Protein AF-A0A5A5RUV6-F1 (afdb_monomer)

Structure (mmCIF, N/CA/C/O backbone):
data_AF-A0A5A5RUV6-F1
#
_entry.id   AF-A0A5A5RUV6-F1
#
loop_
_atom_site.group_PDB
_atom_site.id
_atom_site.type_symbol
_atom_site.label_atom_id
_atom_site.label_alt_id
_atom_site.label_comp_id
_atom_site.label_asym_id
_atom_site.label_entity_id
_atom_site.label_seq_id
_atom_site.pdbx_PDB_ins_code
_atom_site.Cartn_x
_atom_site.Cartn_y
_atom_site.Cartn_z
_atom_site.occupancy
_atom_site.B_iso_or_equiv
_atom_site.auth_seq_id
_atom_site.auth_comp_id
_atom_site.auth_asym_id
_atom_site.auth_atom_id
_atom_site.pdbx_PDB_model_num
ATOM 1 N N . MET A 1 1 ? 37.234 -16.567 -9.218 1.00 33.62 1 MET A N 1
ATOM 2 C CA . MET A 1 1 ? 36.128 -16.044 -10.044 1.00 33.62 1 MET A CA 1
ATOM 3 C C . MET A 1 1 ? 34.862 -16.249 -9.244 1.00 33.62 1 MET A C 1
ATOM 5 O O . MET A 1 1 ? 34.472 -17.389 -9.047 1.00 33.62 1 MET A O 1
ATOM 9 N N . ILE A 1 2 ? 34.338 -15.183 -8.647 1.00 29.38 2 ILE A N 1
ATOM 10 C CA . ILE A 1 2 ? 33.078 -15.211 -7.901 1.00 29.38 2 ILE A CA 1
ATOM 11 C C . ILE A 1 2 ? 32.119 -14.389 -8.754 1.00 29.38 2 ILE A C 1
ATOM 13 O O . ILE A 1 2 ? 32.064 -13.168 -8.629 1.00 29.38 2 ILE A O 1
ATOM 17 N N . ASP A 1 3 ? 31.482 -15.059 -9.707 1.00 35.41 3 ASP A N 1
ATOM 18 C CA . ASP A 1 3 ? 30.542 -14.438 -10.630 1.00 35.41 3 ASP A CA 1
ATOM 19 C C . ASP A 1 3 ? 29.140 -14.380 -10.007 1.00 35.41 3 ASP A C 1
ATOM 21 O O . ASP A 1 3 ? 28.657 -15.343 -9.416 1.00 35.41 3 ASP A O 1
ATOM 25 N N . CYS A 1 4 ? 28.498 -13.225 -10.197 1.00 32.03 4 CYS A N 1
ATOM 26 C CA . CYS A 1 4 ? 27.052 -13.001 -10.131 1.00 32.03 4 CYS A CA 1
ATOM 27 C C . CYS A 1 4 ? 26.355 -13.140 -8.764 1.00 32.03 4 CYS A C 1
ATOM 29 O O . CYS A 1 4 ? 25.456 -13.960 -8.593 1.00 32.03 4 CYS A O 1
ATOM 31 N N . TYR A 1 5 ? 26.630 -12.217 -7.837 1.00 27.81 5 TYR A N 1
ATOM 32 C CA . TYR A 1 5 ? 25.648 -11.877 -6.800 1.00 27.81 5 TYR A CA 1
ATOM 33 C C . TYR A 1 5 ? 24.858 -10.629 -7.204 1.00 27.81 5 TYR A C 1
ATOM 35 O O . TYR A 1 5 ? 25.427 -9.553 -7.381 1.00 27.81 5 TYR A O 1
ATOM 43 N N . GLN A 1 6 ? 23.536 -10.764 -7.318 1.00 37.12 6 GLN A N 1
ATOM 44 C CA . GLN A 1 6 ? 22.610 -9.637 -7.378 1.00 37.12 6 GLN A CA 1
ATOM 45 C C . GLN A 1 6 ? 22.044 -9.430 -5.971 1.00 37.12 6 GLN A C 1
ATOM 47 O O . GLN A 1 6 ? 21.294 -10.257 -5.457 1.00 37.12 6 GLN A O 1
ATOM 52 N N . LEU A 1 7 ? 22.464 -8.349 -5.314 1.00 32.53 7 LEU A N 1
ATOM 53 C CA . LEU A 1 7 ? 21.920 -7.950 -4.018 1.00 32.53 7 LEU A CA 1
ATOM 54 C C . LEU A 1 7 ? 20.523 -7.362 -4.238 1.00 32.53 7 LEU A C 1
ATOM 56 O O . LEU A 1 7 ? 20.384 -6.297 -4.840 1.00 32.53 7 LEU A O 1
ATOM 60 N N . PHE A 1 8 ? 19.497 -8.049 -3.743 1.00 46.50 8 PHE A N 1
ATOM 61 C CA . PHE A 1 8 ? 18.139 -7.520 -3.684 1.00 46.50 8 PHE A CA 1
ATOM 62 C C . PHE A 1 8 ? 17.948 -6.799 -2.350 1.00 46.50 8 PHE A C 1
ATOM 64 O O . PHE A 1 8 ? 18.200 -7.361 -1.286 1.00 46.50 8 PHE A O 1
ATOM 71 N N . THR A 1 9 ? 17.512 -5.542 -2.397 1.00 55.09 9 THR A N 1
ATOM 72 C CA . THR A 1 9 ? 17.017 -4.824 -1.219 1.00 55.09 9 THR A CA 1
ATOM 73 C C . THR A 1 9 ? 15.562 -5.225 -1.018 1.00 55.09 9 THR A C 1
ATOM 75 O O . THR A 1 9 ? 14.671 -4.475 -1.393 1.00 55.09 9 THR A O 1
ATOM 78 N N . THR A 1 10 ? 15.335 -6.451 -0.562 1.00 62.81 10 THR A N 1
ATOM 79 C CA . THR A 1 10 ? 14.004 -6.938 -0.184 1.00 62.81 10 THR A CA 1
ATOM 80 C C . THR A 1 10 ? 14.017 -7.147 1.311 1.00 62.81 10 THR A C 1
ATOM 82 O O . THR A 1 10 ? 14.907 -7.840 1.812 1.00 62.81 10 THR A O 1
ATOM 85 N N . ASP A 1 11 ? 13.053 -6.564 2.008 1.00 79.25 11 ASP A N 1
ATOM 86 C CA . ASP A 1 11 ? 13.020 -6.621 3.467 1.00 79.25 11 ASP A CA 1
ATOM 87 C C . ASP A 1 11 ? 12.814 -8.053 3.977 1.00 79.25 11 ASP A C 1
ATOM 89 O O . ASP A 1 11 ? 13.431 -8.460 4.962 1.00 79.25 11 ASP A O 1
ATOM 93 N N . VAL A 1 12 ? 11.971 -8.835 3.293 1.00 84.94 12 VAL A N 1
ATOM 94 C CA . VAL A 1 12 ? 11.623 -10.202 3.693 1.00 84.94 12 VAL A CA 1
ATOM 95 C C . VAL A 1 12 ? 11.583 -11.126 2.476 1.00 84.94 12 VAL A C 1
ATOM 97 O O . VAL A 1 12 ? 11.135 -10.750 1.394 1.00 84.94 12 VAL A O 1
ATOM 100 N N . ALA A 1 13 ? 12.032 -12.369 2.656 1.00 88.50 13 ALA A N 1
ATOM 101 C CA . ALA A 1 13 ? 11.803 -13.453 1.710 1.00 88.50 13 ALA A CA 1
ATOM 102 C C . ALA A 1 13 ? 10.870 -14.495 2.333 1.00 88.50 13 ALA A C 1
ATOM 104 O O . ALA A 1 13 ? 11.112 -14.966 3.442 1.00 88.50 13 ALA A O 1
ATOM 105 N N . ILE A 1 14 ? 9.834 -14.876 1.596 1.00 87.50 14 ILE A N 1
ATOM 106 C CA . ILE A 1 14 ? 8.864 -15.902 1.972 1.00 87.50 14 ILE A CA 1
ATOM 107 C C . ILE A 1 14 ? 9.096 -17.105 1.063 1.00 87.50 14 ILE A C 1
ATOM 109 O O . ILE A 1 14 ? 9.215 -16.957 -0.150 1.00 87.50 14 ILE A O 1
ATOM 113 N N . ILE A 1 15 ? 9.188 -18.300 1.639 1.00 89.56 15 ILE A N 1
ATOM 114 C CA . ILE A 1 15 ? 9.377 -19.538 0.879 1.00 89.56 15 ILE A CA 1
ATOM 115 C C . ILE A 1 15 ? 8.149 -20.408 1.105 1.00 89.56 15 ILE A C 1
ATOM 117 O O . ILE A 1 15 ? 7.886 -20.828 2.232 1.00 89.56 15 ILE A O 1
ATOM 121 N N . ASN A 1 16 ? 7.411 -20.696 0.034 1.00 86.00 16 ASN A N 1
ATOM 122 C CA . ASN A 1 16 ? 6.335 -21.674 0.083 1.00 86.00 16 ASN A CA 1
ATOM 123 C C . ASN A 1 16 ? 6.964 -23.072 0.177 1.00 86.00 16 ASN A C 1
ATOM 125 O O . ASN A 1 16 ? 7.573 -23.565 -0.771 1.00 86.00 16 ASN A O 1
ATOM 129 N N . GLN A 1 17 ? 6.840 -23.719 1.337 1.00 87.00 17 GLN A N 1
ATOM 130 C CA . GLN A 1 17 ? 7.464 -25.022 1.587 1.00 87.00 17 GLN A CA 1
ATOM 131 C C . GLN A 1 17 ? 6.886 -26.149 0.718 1.00 87.00 17 GLN A C 1
ATOM 133 O O . GLN A 1 17 ? 7.561 -27.154 0.515 1.00 87.00 17 GLN A O 1
ATOM 138 N N . LYS A 1 18 ? 5.666 -25.994 0.182 1.00 88.06 18 LYS A N 1
ATOM 139 C CA . LYS A 1 18 ? 5.016 -27.024 -0.643 1.00 88.06 18 LYS A CA 1
ATOM 140 C C . LYS A 1 18 ? 5.636 -27.126 -2.037 1.00 88.06 18 LYS A C 1
ATOM 142 O O . LYS A 1 18 ? 5.739 -28.225 -2.570 1.00 88.06 18 LYS A O 1
ATOM 147 N N . ASN A 1 19 ? 6.037 -25.998 -2.625 1.00 86.81 19 ASN A N 1
ATOM 148 C CA . ASN A 1 19 ? 6.544 -25.931 -4.003 1.00 86.81 19 ASN A CA 1
ATOM 149 C C . ASN A 1 19 ? 7.938 -25.287 -4.129 1.00 86.81 19 ASN A C 1
ATOM 151 O O . ASN A 1 19 ? 8.429 -25.100 -5.240 1.00 86.81 19 ASN A O 1
ATOM 155 N N . ALA A 1 20 ? 8.571 -24.945 -3.003 1.00 89.25 20 ALA A N 1
ATOM 156 C CA . ALA A 1 20 ? 9.862 -24.263 -2.901 1.00 89.25 20 ALA A CA 1
ATOM 157 C C . ALA A 1 20 ? 9.940 -22.896 -3.611 1.00 89.25 20 ALA A C 1
ATOM 159 O O . ALA A 1 20 ? 11.031 -22.338 -3.761 1.00 89.25 20 ALA A O 1
ATOM 160 N N . LYS A 1 21 ? 8.804 -22.318 -4.026 1.00 91.06 21 LYS A N 1
ATOM 161 C CA . LYS A 1 21 ? 8.766 -21.006 -4.671 1.00 91.06 21 LYS A CA 1
ATOM 162 C C . LYS A 1 21 ? 9.090 -19.925 -3.647 1.00 91.06 21 LYS A C 1
ATOM 164 O O . LYS A 1 21 ? 8.542 -19.893 -2.542 1.00 91.06 21 LYS A O 1
ATOM 169 N N . LYS A 1 22 ? 10.008 -19.039 -4.027 1.00 92.44 22 LYS A N 1
ATOM 170 C CA . LYS A 1 22 ? 10.429 -17.893 -3.227 1.00 92.44 22 LYS A CA 1
ATOM 171 C C . LYS A 1 22 ? 9.676 -16.653 -3.688 1.00 92.44 22 LYS A C 1
ATOM 173 O O . LYS A 1 22 ? 9.638 -16.371 -4.880 1.00 92.44 22 LYS A O 1
ATOM 178 N N . TYR A 1 23 ? 9.155 -15.913 -2.723 1.00 93.19 23 TYR A N 1
ATOM 179 C CA . TYR A 1 23 ? 8.502 -14.629 -2.892 1.00 93.19 23 TYR A CA 1
ATOM 180 C C . TYR A 1 23 ? 9.289 -13.575 -2.121 1.00 93.19 23 TYR A C 1
ATOM 182 O O . TYR A 1 23 ? 9.697 -13.777 -0.977 1.00 93.19 23 TYR A O 1
ATOM 190 N N . SER A 1 24 ? 9.528 -12.449 -2.762 1.00 94.75 24 SER A N 1
ATOM 191 C CA . SER A 1 24 ? 10.143 -11.266 -2.183 1.00 94.75 24 SER A CA 1
ATOM 192 C C . SER A 1 24 ? 9.065 -10.311 -1.688 1.00 94.75 24 SER A C 1
ATOM 194 O O . SER A 1 24 ? 8.091 -10.042 -2.386 1.00 94.75 24 SER A O 1
ATOM 196 N N . ALA A 1 25 ? 9.226 -9.799 -0.475 1.00 93.81 25 ALA A N 1
ATOM 197 C CA . ALA A 1 25 ? 8.294 -8.859 0.120 1.00 93.81 25 ALA A CA 1
ATOM 198 C C . ALA A 1 25 ? 9.022 -7.596 0.575 1.00 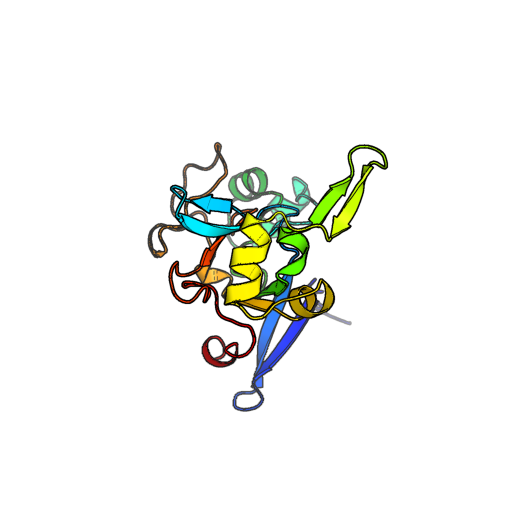93.81 25 ALA A C 1
ATOM 200 O O . ALA A 1 25 ? 10.101 -7.653 1.170 1.00 93.81 25 ALA A O 1
ATOM 201 N N . GLU A 1 26 ? 8.389 -6.462 0.306 1.00 94.81 26 GLU A N 1
ATOM 202 C CA . GLU A 1 26 ? 8.848 -5.147 0.721 1.00 94.81 26 GLU A CA 1
ATOM 203 C C . GLU A 1 26 ? 7.936 -4.611 1.829 1.00 94.81 26 GLU A C 1
ATOM 205 O O . GLU A 1 26 ? 6.721 -4.461 1.650 1.00 94.81 26 GLU A O 1
ATOM 210 N N . CYS A 1 27 ? 8.526 -4.295 2.979 1.00 94.12 27 CYS A N 1
ATOM 211 C CA . CYS A 1 27 ? 7.815 -3.802 4.147 1.00 94.12 27 CYS A CA 1
ATOM 212 C C . CYS A 1 27 ? 7.732 -2.276 4.079 1.00 94.12 27 CYS A C 1
ATOM 214 O O . CYS A 1 27 ? 8.701 -1.536 4.263 1.00 94.12 27 CYS A O 1
ATOM 216 N N . LYS A 1 28 ? 6.532 -1.770 3.814 1.00 94.69 28 LYS A N 1
ATOM 217 C CA . LYS A 1 28 ? 6.248 -0.342 3.741 1.00 94.69 28 LYS A CA 1
ATOM 218 C C . LYS A 1 28 ? 5.516 0.142 4.974 1.00 94.69 28 LYS A C 1
ATOM 220 O O . LYS A 1 28 ? 4.795 -0.570 5.660 1.00 94.69 28 LYS A O 1
ATOM 225 N N . LEU A 1 29 ? 5.711 1.424 5.235 1.00 93.88 29 LEU A N 1
ATOM 226 C CA . LEU A 1 29 ? 4.967 2.133 6.255 1.00 93.88 29 LEU A CA 1
ATOM 227 C C . LEU A 1 29 ? 3.670 2.658 5.651 1.00 93.88 29 LEU A C 1
ATOM 229 O O . LEU A 1 29 ? 3.698 3.279 4.583 1.00 93.88 29 LEU A O 1
ATOM 233 N N . ALA A 1 30 ? 2.563 2.550 6.382 1.00 96.56 30 ALA A N 1
ATOM 234 C CA . ALA A 1 30 ? 1.420 3.407 6.114 1.00 96.56 30 ALA A CA 1
ATOM 235 C C . ALA A 1 30 ? 1.874 4.876 6.181 1.00 96.56 30 ALA A C 1
ATOM 237 O O . ALA A 1 30 ? 2.705 5.272 7.010 1.00 96.56 30 ALA A O 1
ATOM 238 N N . LYS A 1 31 ? 1.363 5.702 5.272 1.00 96.12 31 LYS A N 1
ATOM 239 C CA . LYS A 1 31 ? 1.589 7.139 5.298 1.00 96.12 31 LYS A CA 1
ATOM 240 C C . LYS A 1 31 ? 0.996 7.673 6.590 1.00 96.12 31 LYS A C 1
ATOM 242 O O . LYS A 1 31 ? -0.133 7.356 6.965 1.00 96.12 31 LYS A O 1
ATOM 247 N N . LYS A 1 32 ? 1.787 8.500 7.259 1.00 94.44 32 LYS A N 1
ATOM 248 C CA . LYS A 1 32 ? 1.433 9.025 8.564 1.00 94.44 32 LYS A CA 1
ATOM 249 C C . LYS A 1 32 ? 0.133 9.821 8.532 1.00 94.44 32 LYS A C 1
ATOM 251 O O . LYS A 1 32 ? -0.024 10.655 7.639 1.00 94.44 32 LYS A O 1
ATOM 256 N N . GLY A 1 33 ? -0.757 9.573 9.493 1.00 95.50 33 GLY A N 1
ATOM 257 C CA . GLY A 1 33 ? -2.006 10.326 9.631 1.00 95.50 33 GLY A CA 1
ATOM 258 C C . GLY A 1 33 ? -2.866 10.279 8.366 1.00 95.50 33 GLY A C 1
ATOM 259 O O . GLY A 1 33 ? -3.504 11.278 8.031 1.00 95.50 33 GLY A O 1
ATOM 260 N N . SER A 1 34 ? -2.793 9.189 7.592 1.00 96.94 34 SER A N 1
ATOM 261 C CA . SER A 1 34 ? -3.438 9.071 6.276 1.00 96.94 34 SER A CA 1
ATOM 262 C C . SER A 1 34 ? -4.846 8.497 6.320 1.00 96.94 34 SER A C 1
ATOM 264 O O . SER A 1 34 ? -5.499 8.482 5.278 1.00 96.94 34 SER A O 1
ATOM 266 N N . PHE A 1 35 ? -5.335 8.067 7.487 1.00 97.81 35 PHE A N 1
ATOM 267 C CA . PHE A 1 35 ? -6.700 7.570 7.602 1.00 97.81 35 PHE A CA 1
ATOM 268 C C . PHE A 1 35 ? -7.717 8.640 7.195 1.00 97.81 35 PHE A C 1
ATOM 270 O O . PHE A 1 35 ? -7.739 9.746 7.738 1.00 97.81 35 PHE A O 1
ATOM 277 N N . ARG A 1 36 ? -8.578 8.334 6.227 1.00 97.19 36 ARG A N 1
ATOM 278 C CA . ARG A 1 36 ? -9.614 9.248 5.730 1.00 97.19 36 ARG A CA 1
ATOM 279 C C . ARG A 1 36 ? -10.875 8.471 5.364 1.00 97.19 36 ARG A C 1
ATOM 281 O O . ARG A 1 36 ? -10.838 7.264 5.154 1.00 97.19 36 ARG A O 1
ATOM 288 N N . LEU A 1 37 ? -11.988 9.193 5.238 1.00 97.00 37 LEU A N 1
ATOM 289 C CA . LEU A 1 37 ? -13.250 8.661 4.726 1.00 97.00 37 LEU A CA 1
ATOM 290 C C . LEU A 1 37 ? -13.517 9.239 3.330 1.00 97.00 37 LEU A C 1
ATOM 292 O O . LEU A 1 37 ? -13.822 10.424 3.186 1.00 97.00 37 LEU A O 1
ATOM 296 N N . GLN A 1 38 ? -13.407 8.416 2.289 1.00 96.00 38 GLN A N 1
ATOM 297 C CA . GLN A 1 38 ? -13.799 8.795 0.935 1.00 96.00 38 GLN A CA 1
ATOM 298 C C . GLN A 1 38 ? -15.322 8.959 0.869 1.00 96.00 38 GLN A C 1
ATOM 300 O O . GLN A 1 38 ? -16.073 8.105 1.345 1.00 96.00 38 GLN A O 1
ATOM 305 N N . GLY A 1 39 ? -15.778 10.086 0.311 1.00 94.25 39 GLY A N 1
ATOM 306 C CA . GLY A 1 39 ? -17.204 10.429 0.274 1.00 94.25 39 GLY A CA 1
ATOM 307 C C . GLY A 1 39 ? -17.839 10.545 1.665 1.00 94.25 39 GLY A C 1
ATOM 308 O O . GLY A 1 39 ? -19.045 10.386 1.795 1.00 94.25 39 GLY A O 1
ATOM 309 N N . GLY A 1 40 ? -17.033 10.742 2.715 1.00 93.25 40 GLY A N 1
ATOM 310 C CA . GLY A 1 40 ? -17.500 10.804 4.101 1.00 93.25 40 GLY A CA 1
ATOM 311 C C . GLY A 1 40 ? -17.842 9.455 4.741 1.00 93.25 40 GLY A C 1
ATOM 312 O O . GLY A 1 40 ? -18.109 9.437 5.938 1.00 93.25 40 GLY A O 1
ATOM 313 N N . ILE A 1 41 ? -17.789 8.341 3.998 1.00 93.94 41 ILE A N 1
ATOM 314 C CA . ILE A 1 41 ? -18.235 7.026 4.492 1.00 93.94 41 ILE A CA 1
ATOM 315 C C . ILE A 1 41 ? -17.196 5.913 4.361 1.00 93.94 41 ILE A C 1
ATOM 317 O O . ILE A 1 41 ? -17.076 5.098 5.270 1.00 93.94 41 ILE A O 1
ATOM 321 N N . ARG A 1 42 ? -16.441 5.851 3.258 1.00 96.94 42 ARG A N 1
ATOM 322 C CA . ARG A 1 42 ? -15.586 4.698 2.951 1.00 96.94 42 ARG A CA 1
ATOM 323 C C . ARG A 1 42 ? -14.193 4.888 3.544 1.00 96.94 42 ARG A C 1
ATOM 325 O O . ARG A 1 42 ? -13.479 5.769 3.057 1.00 96.94 42 ARG A O 1
ATOM 332 N N . PRO A 1 43 ? -13.776 4.096 4.544 1.00 98.00 43 PRO A N 1
ATOM 333 C CA . PRO A 1 43 ? -12.463 4.263 5.145 1.00 98.00 43 PRO A CA 1
ATOM 334 C C . PRO A 1 43 ? -11.350 3.879 4.175 1.00 98.00 43 PRO A C 1
ATOM 336 O O . PRO A 1 43 ? -11.483 2.926 3.404 1.00 98.00 43 PRO A O 1
ATOM 339 N N . PHE A 1 44 ? -10.244 4.615 4.219 1.00 98.31 44 PHE A N 1
ATOM 340 C CA . PHE A 1 44 ? -9.012 4.229 3.546 1.00 98.31 44 PHE A CA 1
ATOM 341 C C . PHE A 1 44 ? -7.773 4.766 4.258 1.00 98.31 44 PHE A C 1
ATOM 343 O O . PHE A 1 44 ? -7.835 5.777 4.961 1.00 98.31 44 PHE A O 1
ATOM 350 N N . ILE A 1 45 ? -6.642 4.107 4.018 1.00 98.31 45 ILE A N 1
ATOM 351 C CA . ILE A 1 45 ? -5.300 4.598 4.352 1.00 98.31 45 ILE A CA 1
ATOM 352 C C . ILE A 1 45 ? -4.433 4.617 3.092 1.00 98.31 45 ILE A C 1
ATOM 354 O O . ILE A 1 45 ? -4.743 3.958 2.097 1.00 98.31 45 ILE A O 1
ATOM 358 N N . GLU A 1 46 ? -3.330 5.355 3.134 1.00 98.12 46 GLU A N 1
ATOM 359 C CA . GLU A 1 46 ? -2.328 5.377 2.065 1.00 98.12 46 GLU A CA 1
ATOM 360 C C . GLU A 1 46 ? -1.067 4.644 2.528 1.00 98.12 46 GLU A C 1
ATOM 362 O O . GLU A 1 46 ? -0.648 4.808 3.671 1.00 98.12 46 GLU A O 1
ATOM 367 N N . VAL A 1 47 ? -0.424 3.872 1.652 1.00 97.88 47 VAL A N 1
ATOM 368 C CA . VAL A 1 47 ? 0.817 3.138 1.957 1.00 97.88 47 VAL A CA 1
ATOM 369 C C . VAL A 1 47 ? 1.989 3.815 1.266 1.00 97.88 47 VAL A C 1
ATOM 371 O O . VAL A 1 47 ? 1.923 4.079 0.076 1.00 97.88 47 VAL A O 1
ATOM 374 N N . LYS A 1 48 ? 3.078 4.123 1.974 1.00 95.81 48 LYS A N 1
ATOM 375 C CA . LYS A 1 48 ? 4.242 4.818 1.402 1.00 95.81 48 LYS A CA 1
ATOM 376 C C . LYS A 1 48 ? 5.104 3.851 0.579 1.00 95.81 48 LYS A C 1
ATOM 378 O O . LYS A 1 48 ? 6.157 3.400 1.027 1.00 95.81 48 LYS A O 1
ATOM 383 N N . CYS A 1 49 ? 4.672 3.564 -0.644 1.00 94.44 49 CYS A N 1
ATOM 384 C CA . CYS A 1 49 ? 5.340 2.666 -1.582 1.00 94.44 49 CYS A CA 1
ATOM 385 C C . CYS A 1 49 ? 6.302 3.419 -2.515 1.00 94.44 49 CYS A C 1
ATOM 387 O O . CYS A 1 49 ? 6.182 3.384 -3.735 1.00 94.44 49 CYS A O 1
ATOM 389 N N . MET A 1 50 ? 7.267 4.125 -1.926 1.00 91.75 50 MET A N 1
ATOM 390 C CA . MET A 1 50 ? 8.280 4.878 -2.670 1.00 91.75 50 MET A CA 1
ATOM 391 C C . MET A 1 50 ? 9.699 4.488 -2.256 1.00 91.75 50 MET A C 1
ATOM 393 O O . MET A 1 50 ? 9.939 4.012 -1.140 1.00 91.75 50 MET A O 1
ATOM 397 N N . ARG A 1 51 ? 10.653 4.692 -3.160 1.00 87.88 51 ARG A N 1
ATOM 398 C CA . ARG A 1 51 ? 12.081 4.467 -2.931 1.00 87.88 51 ARG A CA 1
ATOM 399 C C . ARG A 1 51 ? 12.611 5.500 -1.943 1.00 87.88 51 ARG A C 1
ATOM 401 O O . ARG A 1 51 ? 12.277 6.680 -2.022 1.00 87.88 51 ARG A O 1
ATOM 408 N N . SER A 1 52 ? 13.479 5.068 -1.031 1.00 79.62 52 SER A N 1
ATOM 409 C CA . SER A 1 52 ? 14.185 5.978 -0.115 1.00 79.62 52 SER A CA 1
ATOM 410 C C . SER A 1 52 ? 15.139 6.916 -0.859 1.00 79.62 52 SER A C 1
ATOM 412 O O . SER A 1 52 ? 15.379 8.038 -0.421 1.00 79.62 52 SER A O 1
ATOM 414 N N . ARG A 1 53 ? 15.661 6.457 -2.003 1.00 80.56 53 ARG A N 1
ATOM 415 C CA . ARG A 1 53 ? 16.546 7.201 -2.898 1.00 80.56 53 ARG A CA 1
ATOM 416 C C . ARG A 1 53 ? 15.970 7.211 -4.307 1.00 80.56 53 ARG A C 1
ATOM 418 O O . ARG A 1 53 ? 15.612 6.164 -4.853 1.00 80.56 53 ARG A O 1
ATOM 425 N N . THR A 1 54 ? 15.930 8.394 -4.907 1.00 83.50 54 THR A N 1
ATOM 426 C CA . THR A 1 54 ? 15.583 8.559 -6.318 1.00 83.50 54 THR A CA 1
ATOM 427 C C . THR A 1 54 ? 16.674 7.969 -7.210 1.00 83.50 54 THR A C 1
ATOM 429 O O . THR A 1 54 ? 17.859 8.105 -6.901 1.00 83.50 54 THR A O 1
ATOM 432 N N . LEU A 1 55 ? 16.294 7.365 -8.333 1.00 82.56 55 LEU A N 1
ATOM 433 C CA . LEU A 1 55 ? 17.219 7.007 -9.408 1.00 82.56 55 LEU A CA 1
ATOM 434 C C . LEU A 1 55 ? 17.867 8.281 -9.970 1.00 82.56 55 LEU A C 1
ATOM 436 O O . LEU A 1 55 ? 17.167 9.222 -10.336 1.00 82.56 55 LEU A O 1
ATOM 440 N N . GLY A 1 56 ? 19.200 8.315 -9.999 1.00 87.50 56 GLY A N 1
ATOM 441 C CA . GLY A 1 56 ? 19.942 9.293 -10.796 1.00 87.50 56 GLY A CA 1
ATOM 442 C C . GLY A 1 56 ? 20.020 8.850 -12.257 1.00 87.50 56 GLY A C 1
ATOM 443 O O . GLY A 1 56 ? 19.890 7.658 -12.538 1.00 87.50 56 GLY A O 1
ATOM 444 N N . ASP A 1 57 ? 20.296 9.783 -13.167 1.00 89.62 57 ASP A N 1
ATOM 445 C CA . ASP A 1 57 ? 20.212 9.554 -14.619 1.00 89.62 57 ASP A CA 1
ATOM 446 C C . ASP A 1 57 ? 21.020 8.332 -15.086 1.00 89.62 57 ASP A C 1
ATOM 448 O O . ASP A 1 57 ? 20.494 7.453 -15.768 1.00 89.62 57 ASP A O 1
ATOM 452 N N . LYS A 1 58 ? 22.268 8.191 -14.615 1.00 90.31 58 LYS A N 1
ATOM 453 C CA . LYS A 1 58 ? 23.121 7.028 -14.934 1.00 90.31 58 LYS A CA 1
ATOM 454 C C . LYS A 1 58 ? 22.511 5.699 -14.479 1.00 90.31 58 LYS A C 1
ATOM 456 O O . LYS A 1 58 ? 22.601 4.697 -15.184 1.00 90.31 58 LYS A O 1
ATOM 461 N N . ALA A 1 59 ? 21.895 5.678 -13.298 1.00 87.44 59 ALA A N 1
ATOM 462 C CA . ALA A 1 59 ? 21.256 4.476 -12.769 1.00 87.44 59 ALA A CA 1
ATOM 463 C C . ALA A 1 59 ? 19.962 4.152 -13.531 1.00 87.44 59 ALA A C 1
ATOM 465 O O . ALA A 1 59 ? 19.660 2.979 -13.741 1.00 87.44 59 ALA A O 1
ATOM 466 N N . ALA A 1 60 ? 19.221 5.172 -13.981 1.00 89.56 60 ALA A N 1
ATOM 467 C CA . ALA A 1 60 ? 18.049 4.995 -14.832 1.00 89.56 60 ALA A CA 1
ATOM 468 C C . ALA A 1 60 ? 18.426 4.406 -16.202 1.00 89.56 60 ALA A C 1
ATOM 470 O O . ALA A 1 60 ? 17.768 3.477 -16.659 1.00 89.56 60 ALA A O 1
ATOM 471 N N . GLU A 1 61 ? 19.512 4.867 -16.828 1.00 92.19 61 GLU A N 1
ATOM 472 C CA . GLU A 1 61 ? 20.021 4.301 -18.087 1.00 92.19 61 GLU A CA 1
ATOM 473 C C . GLU A 1 61 ? 20.462 2.841 -17.950 1.00 92.19 61 GLU A C 1
ATOM 475 O O . GLU A 1 61 ? 20.123 2.004 -18.786 1.00 92.19 61 GLU A O 1
ATOM 480 N N . GLN A 1 62 ? 21.205 2.512 -16.890 1.00 90.44 62 GLN A N 1
ATOM 481 C CA . GLN A 1 62 ? 21.630 1.134 -16.631 1.00 90.44 62 GLN A CA 1
ATOM 482 C C . GLN A 1 62 ? 20.429 0.224 -16.383 1.00 90.44 62 GLN A C 1
ATOM 484 O O . GLN A 1 62 ? 20.316 -0.839 -16.989 1.00 90.44 62 GLN A O 1
ATOM 489 N N . ARG A 1 63 ? 19.504 0.666 -15.526 1.00 89.06 63 ARG A N 1
ATOM 490 C CA . ARG A 1 63 ? 18.293 -0.083 -15.206 1.00 89.06 63 ARG A CA 1
ATOM 491 C C . ARG A 1 63 ? 17.413 -0.269 -16.437 1.00 89.06 63 ARG A C 1
ATOM 493 O O . ARG A 1 63 ? 16.950 -1.380 -16.646 1.00 89.06 63 ARG A O 1
ATOM 500 N N . SER A 1 64 ? 17.265 0.754 -17.281 1.00 92.12 64 SER A N 1
ATOM 501 C CA . SER A 1 64 ? 16.512 0.695 -18.542 1.00 92.12 64 SER A CA 1
ATOM 502 C C . SER A 1 64 ? 16.910 -0.501 -19.408 1.00 92.12 64 SER A C 1
ATOM 504 O O . SER A 1 64 ? 16.044 -1.232 -19.881 1.00 92.12 64 SER A O 1
ATOM 506 N N . LYS A 1 65 ? 18.218 -0.763 -19.533 1.00 92.19 65 LYS A N 1
ATOM 507 C CA . LYS A 1 65 ? 18.750 -1.899 -20.305 1.00 92.19 65 LYS A CA 1
ATOM 508 C C . LYS A 1 65 ? 18.411 -3.260 -19.694 1.00 92.19 65 LYS A C 1
ATOM 510 O O . LYS A 1 65 ? 18.276 -4.226 -20.431 1.00 92.19 65 LYS A O 1
ATOM 515 N N . LEU A 1 66 ? 18.296 -3.336 -18.368 1.00 88.94 66 LEU A N 1
ATOM 516 C CA . LEU A 1 66 ? 18.033 -4.585 -17.648 1.00 88.94 66 LEU A CA 1
ATOM 517 C C . LEU A 1 66 ? 16.558 -4.989 -17.692 1.00 88.94 66 LEU A C 1
ATOM 519 O O . LEU A 1 66 ? 16.258 -6.172 -17.783 1.00 88.94 66 LEU A O 1
ATOM 523 N N . ILE A 1 67 ? 15.649 -4.015 -17.606 1.00 89.00 67 ILE A N 1
ATOM 524 C CA . ILE A 1 67 ? 14.204 -4.271 -17.455 1.00 89.00 67 ILE A CA 1
ATOM 525 C C . ILE A 1 67 ? 13.381 -3.892 -18.693 1.00 89.00 67 ILE A C 1
ATOM 527 O O . ILE A 1 67 ? 12.164 -4.029 -18.681 1.00 89.00 67 ILE A O 1
ATOM 531 N N . GLY A 1 68 ? 14.015 -3.352 -19.737 1.00 89.44 68 GLY A N 1
ATOM 532 C CA . GLY A 1 68 ? 13.346 -2.980 -20.987 1.00 89.44 68 GLY A CA 1
ATOM 533 C C . GLY A 1 68 ? 12.434 -1.747 -20.910 1.00 89.44 68 GLY A C 1
ATOM 534 O O . GLY A 1 68 ? 11.730 -1.459 -21.872 1.00 89.44 68 GLY A O 1
ATOM 535 N N . ILE A 1 69 ? 12.441 -0.992 -19.805 1.00 90.38 69 ILE A N 1
ATOM 536 C CA . ILE A 1 69 ? 11.668 0.255 -19.659 1.00 90.38 69 ILE A CA 1
ATOM 537 C C . ILE A 1 69 ? 12.526 1.445 -20.107 1.00 90.38 69 ILE A C 1
ATOM 539 O O . ILE A 1 69 ? 13.654 1.562 -19.626 1.00 90.38 69 ILE A O 1
ATOM 543 N N . PRO A 1 70 ? 12.035 2.374 -20.953 1.00 92.44 70 PRO A N 1
ATOM 544 C CA . PRO A 1 70 ? 12.802 3.548 -21.375 1.00 92.44 70 PRO A CA 1
ATOM 545 C C . PRO A 1 70 ? 13.325 4.388 -20.200 1.00 92.44 70 PRO A C 1
ATOM 547 O O . PRO A 1 70 ? 12.598 4.663 -19.243 1.00 92.44 70 PRO A O 1
ATOM 550 N N . SER A 1 71 ? 14.573 4.861 -20.289 1.00 92.00 71 SER A N 1
ATOM 551 C CA . SER A 1 71 ? 15.194 5.699 -19.248 1.00 92.00 71 SER A CA 1
ATOM 552 C C . SER A 1 71 ? 14.414 6.990 -18.978 1.00 92.00 71 SER A C 1
ATOM 554 O O . SER A 1 71 ? 14.322 7.430 -17.835 1.00 92.00 71 SER A O 1
ATOM 556 N N . THR A 1 72 ? 13.785 7.565 -20.006 1.00 92.31 72 THR A N 1
ATOM 557 C CA . THR A 1 72 ? 12.897 8.730 -19.888 1.00 92.31 72 THR A CA 1
ATOM 558 C C . THR A 1 72 ? 11.705 8.451 -18.975 1.00 92.31 72 THR A C 1
ATOM 560 O O . THR A 1 72 ? 11.387 9.278 -18.121 1.00 92.31 72 THR A O 1
ATOM 563 N N . SER A 1 73 ? 11.098 7.268 -19.094 1.00 92.12 73 SER A N 1
ATOM 564 C CA . SER A 1 73 ? 10.030 6.813 -18.202 1.00 92.12 73 SER A CA 1
ATOM 565 C C . SER A 1 73 ? 10.566 6.615 -16.781 1.00 92.12 73 SER A C 1
ATOM 567 O O . SER A 1 73 ? 10.061 7.218 -1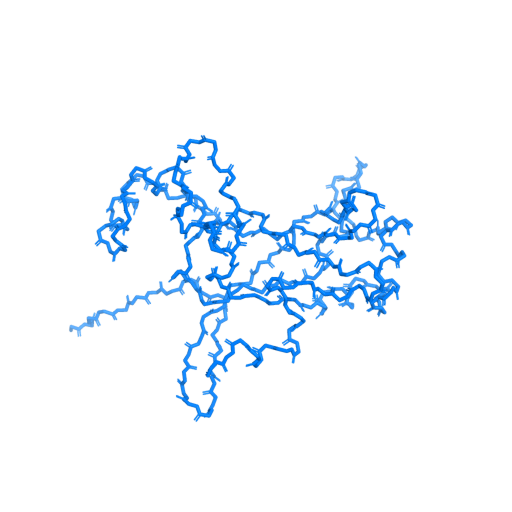5.834 1.00 92.12 73 SER A O 1
ATOM 569 N N . LEU A 1 74 ? 11.687 5.903 -16.618 1.00 91.69 74 LEU A N 1
ATOM 570 C CA . LEU A 1 74 ? 12.319 5.717 -15.303 1.00 91.69 74 LEU A CA 1
ATOM 571 C C . LEU A 1 74 ? 12.660 7.042 -14.602 1.00 91.69 74 LEU A C 1
ATOM 573 O O . LEU A 1 74 ? 12.523 7.137 -13.386 1.00 91.69 74 LEU A O 1
ATOM 577 N N . ASN A 1 75 ? 13.038 8.082 -15.347 1.00 91.50 75 ASN A N 1
ATOM 578 C CA . ASN A 1 75 ? 13.309 9.410 -14.796 1.00 91.50 75 ASN A CA 1
ATOM 579 C C . ASN A 1 75 ? 12.040 10.157 -14.352 1.00 91.50 75 ASN A C 1
ATOM 581 O O . ASN A 1 75 ? 12.072 10.879 -13.351 1.00 91.50 75 ASN A O 1
ATOM 585 N N . ILE A 1 76 ? 10.906 9.963 -15.036 1.00 93.25 76 ILE A N 1
ATOM 586 C CA . ILE A 1 76 ? 9.594 10.462 -14.582 1.00 93.25 76 ILE A CA 1
ATOM 587 C C . ILE A 1 76 ? 9.185 9.772 -13.269 1.00 93.25 76 ILE A C 1
ATOM 589 O O . ILE A 1 76 ? 8.621 10.414 -12.379 1.00 93.25 76 ILE A O 1
ATOM 593 N N . HIS A 1 77 ? 9.523 8.488 -13.137 1.00 94.00 77 HIS A N 1
ATOM 594 C CA . HIS A 1 77 ? 9.137 7.591 -12.046 1.00 94.00 77 HIS A CA 1
ATOM 595 C C . HIS A 1 77 ? 10.292 7.270 -11.078 1.00 94.00 77 HIS A C 1
ATOM 597 O O . HIS A 1 77 ? 10.328 6.204 -10.470 1.00 94.00 77 HIS A O 1
ATOM 603 N N . LYS A 1 78 ? 11.254 8.185 -10.918 1.00 91.06 78 LYS A N 1
ATOM 604 C CA . LYS A 1 78 ? 12.562 7.920 -10.281 1.00 91.06 78 LYS A CA 1
ATOM 605 C C . LYS A 1 78 ? 12.532 7.401 -8.836 1.00 91.06 78 LYS A C 1
ATOM 607 O O . LYS A 1 78 ? 13.522 6.858 -8.350 1.00 91.06 78 LYS A O 1
ATOM 612 N N . ASP A 1 79 ? 11.439 7.608 -8.123 1.00 92.00 79 ASP A N 1
ATOM 613 C CA . ASP A 1 79 ? 11.166 7.182 -6.746 1.00 92.00 79 ASP A CA 1
ATOM 614 C C . ASP A 1 79 ? 10.078 6.101 -6.654 1.00 92.00 79 ASP A C 1
ATOM 616 O O . ASP A 1 79 ? 9.708 5.729 -5.545 1.00 92.00 79 ASP A O 1
ATOM 620 N N . GLN A 1 80 ? 9.568 5.589 -7.773 1.00 94.00 80 GLN A N 1
ATOM 621 C CA . GLN A 1 80 ? 8.564 4.527 -7.796 1.00 94.00 80 GLN A CA 1
ATOM 622 C C . GLN A 1 80 ? 9.211 3.169 -8.054 1.00 94.00 80 GLN A C 1
ATOM 624 O O . GLN A 1 80 ? 10.249 3.065 -8.709 1.00 94.00 80 GLN A O 1
ATOM 629 N N . TYR A 1 81 ? 8.578 2.131 -7.521 1.00 94.19 81 TYR A N 1
ATOM 630 C CA . TYR A 1 81 ? 8.899 0.743 -7.839 1.00 94.19 81 TYR A CA 1
ATOM 631 C C . TYR A 1 81 ? 8.090 0.274 -9.049 1.00 94.19 81 TYR A C 1
ATOM 633 O O . TYR A 1 81 ? 7.072 0.879 -9.392 1.00 94.19 81 TYR A O 1
ATOM 641 N N . ILE A 1 82 ? 8.532 -0.812 -9.668 1.00 92.88 82 ILE A N 1
ATOM 642 C CA . ILE A 1 82 ? 7.760 -1.579 -10.658 1.00 92.88 82 ILE A CA 1
ATOM 643 C C . ILE A 1 82 ? 7.329 -2.916 -10.054 1.00 92.88 82 ILE A C 1
ATOM 645 O O . ILE A 1 82 ? 7.893 -3.344 -9.049 1.00 92.88 82 ILE A O 1
ATOM 649 N N . GLU A 1 83 ? 6.370 -3.602 -10.676 1.00 91.38 83 GLU A N 1
ATOM 650 C CA . GLU A 1 83 ? 5.877 -4.896 -10.169 1.00 91.38 83 GLU A CA 1
ATOM 651 C C . GLU A 1 83 ? 6.939 -5.983 -10.020 1.00 91.38 83 GLU A C 1
ATOM 653 O O . GLU A 1 83 ? 6.777 -6.858 -9.182 1.00 91.38 83 GLU A O 1
ATOM 658 N N . THR A 1 84 ? 8.019 -5.931 -10.798 1.00 91.38 84 THR A N 1
ATOM 659 C CA . THR A 1 84 ? 9.094 -6.929 -10.741 1.00 91.38 84 THR A CA 1
ATOM 660 C C . THR A 1 84 ? 10.209 -6.573 -9.754 1.00 91.38 84 THR A C 1
ATOM 662 O O . THR A 1 84 ? 11.202 -7.291 -9.696 1.00 91.38 84 THR A O 1
ATOM 665 N N . ASP A 1 85 ? 10.119 -5.452 -9.023 1.00 92.38 85 ASP A N 1
ATOM 666 C CA . ASP A 1 85 ? 11.116 -5.130 -7.987 1.00 92.38 85 ASP A CA 1
ATOM 667 C C . ASP A 1 85 ? 10.992 -6.054 -6.765 1.00 92.38 85 ASP A C 1
ATOM 669 O O . ASP A 1 85 ? 11.997 -6.355 -6.124 1.00 92.38 85 ASP A O 1
ATOM 673 N N . PHE A 1 86 ? 9.768 -6.476 -6.445 1.00 94.25 86 PHE A N 1
ATOM 674 C CA . PHE A 1 86 ? 9.433 -7.425 -5.383 1.00 94.25 86 PHE A CA 1
ATOM 675 C C . PHE A 1 86 ? 8.028 -7.989 -5.631 1.00 94.25 86 PHE A C 1
ATOM 677 O O . PHE A 1 86 ? 7.203 -7.325 -6.254 1.00 94.25 86 PHE A O 1
ATOM 684 N N . ASP A 1 87 ? 7.715 -9.176 -5.118 1.00 95.56 87 ASP A N 1
ATOM 685 C CA . ASP A 1 87 ? 6.436 -9.855 -5.375 1.00 95.56 87 ASP A CA 1
ATOM 686 C C . ASP A 1 87 ? 5.276 -9.282 -4.546 1.00 95.56 87 ASP A C 1
ATOM 688 O O . ASP A 1 87 ? 4.140 -9.205 -5.026 1.00 95.56 87 ASP A O 1
ATOM 692 N N . LEU A 1 88 ? 5.556 -8.874 -3.304 1.00 96.50 88 LEU A N 1
ATOM 693 C CA . LEU A 1 88 ? 4.554 -8.459 -2.320 1.00 96.50 88 LEU A CA 1
ATOM 694 C C . LEU A 1 88 ? 4.897 -7.115 -1.666 1.00 96.50 88 LEU A C 1
ATOM 696 O O . LEU A 1 88 ? 6.054 -6.831 -1.360 1.00 96.50 88 LEU A O 1
ATOM 700 N N . VAL A 1 89 ? 3.864 -6.330 -1.355 1.00 96.94 89 VAL A N 1
ATOM 701 C CA . VAL A 1 89 ? 3.947 -5.174 -0.449 1.00 96.94 89 VAL A CA 1
ATOM 702 C C . VAL A 1 89 ? 3.239 -5.521 0.846 1.00 96.94 89 VAL A C 1
ATOM 704 O O . VAL A 1 89 ? 2.069 -5.900 0.819 1.00 96.94 89 VAL A O 1
ATOM 707 N N . ILE A 1 90 ? 3.921 -5.335 1.975 1.00 96.81 90 ILE A N 1
ATOM 708 C CA . ILE A 1 90 ? 3.355 -5.525 3.315 1.00 96.81 90 ILE A CA 1
ATOM 709 C C . ILE A 1 90 ? 3.365 -4.188 4.052 1.00 96.81 90 ILE A C 1
ATOM 711 O O . ILE A 1 90 ? 4.328 -3.432 3.959 1.00 96.81 90 ILE A O 1
ATOM 715 N N . THR A 1 91 ? 2.309 -3.876 4.800 1.00 97.06 91 THR A N 1
ATOM 716 C CA . THR A 1 91 ? 2.276 -2.699 5.679 1.00 97.06 91 THR A CA 1
ATOM 717 C C . THR A 1 91 ? 1.537 -2.989 6.974 1.00 97.06 91 THR A C 1
ATOM 719 O O . THR A 1 91 ? 0.507 -3.655 6.970 1.00 97.06 91 THR A O 1
ATOM 722 N N . SER A 1 92 ? 2.009 -2.412 8.078 1.00 95.81 92 SER A N 1
ATOM 723 C CA . SER A 1 92 ? 1.243 -2.316 9.325 1.00 95.81 92 SER A CA 1
ATOM 724 C C . SER A 1 92 ? 0.272 -1.136 9.283 1.00 95.81 92 SER A C 1
ATOM 726 O O . SER A 1 92 ? 0.574 -0.102 8.672 1.00 95.81 92 SER A O 1
ATOM 728 N N . LEU A 1 93 ? -0.836 -1.239 10.008 1.00 95.38 93 LEU A N 1
ATOM 729 C CA . LEU A 1 93 ? -1.867 -0.210 10.092 1.00 95.38 93 LEU A CA 1
ATOM 730 C C . LEU A 1 93 ? -1.419 1.040 10.871 1.00 95.38 93 LEU A C 1
ATOM 732 O O . LEU A 1 93 ? -1.808 2.156 10.521 1.00 95.38 93 LEU A O 1
ATOM 736 N N . ALA A 1 94 ? -0.589 0.864 11.904 1.00 94.88 94 ALA A N 1
ATOM 737 C CA . ALA A 1 94 ? -0.366 1.871 12.938 1.00 94.88 94 ALA A CA 1
ATOM 738 C C . ALA A 1 94 ? -0.059 3.290 12.421 1.00 94.88 94 ALA A C 1
ATOM 740 O O . ALA A 1 94 ? -0.712 4.264 12.800 1.00 94.88 94 ALA A O 1
ATOM 741 N N . ASN A 1 95 ? 0.902 3.443 11.511 1.00 95.25 95 ASN A N 1
ATOM 742 C CA . ASN A 1 95 ? 1.338 4.777 11.090 1.00 95.25 95 ASN A CA 1
ATOM 743 C C . ASN A 1 95 ? 0.204 5.670 10.564 1.00 95.25 95 ASN A C 1
ATOM 745 O O . ASN A 1 95 ? 0.285 6.890 10.712 1.00 95.25 95 ASN A O 1
ATOM 749 N N . ALA A 1 96 ? -0.872 5.094 10.022 1.00 97.38 96 ALA A N 1
ATOM 750 C CA . ALA A 1 96 ? -2.023 5.849 9.541 1.00 97.38 96 ALA A CA 1
ATOM 751 C C . ALA A 1 96 ? -2.732 6.690 10.620 1.00 97.38 96 ALA A C 1
ATOM 753 O O . ALA A 1 96 ? -3.425 7.634 10.247 1.00 97.38 96 ALA A O 1
ATOM 754 N N . PHE A 1 97 ? -2.517 6.395 11.907 1.00 97.38 97 PHE A N 1
ATOM 755 C CA . PHE A 1 97 ? -3.199 7.010 13.056 1.00 97.38 97 PHE A CA 1
ATOM 756 C C . PHE A 1 97 ? -2.281 7.836 13.966 1.00 97.38 97 PHE A C 1
ATOM 758 O O . PHE A 1 97 ? -2.712 8.372 14.986 1.00 97.38 97 PHE A O 1
ATOM 765 N N . PHE A 1 98 ? -1.007 7.969 13.598 1.00 95.50 98 PHE A N 1
ATOM 766 C CA . PHE A 1 98 ? -0.121 8.923 14.253 1.00 95.50 98 PHE A CA 1
ATOM 767 C C . PHE A 1 98 ? -0.451 10.351 13.830 1.00 95.50 98 PHE A C 1
ATOM 769 O O . PHE A 1 98 ? -0.669 10.632 12.648 1.00 95.50 98 PHE A O 1
ATOM 776 N N . GLN A 1 99 ? -0.373 11.264 14.790 1.00 93.31 99 GLN A N 1
ATOM 777 C CA . GLN A 1 99 ? -0.530 12.697 14.582 1.00 93.31 99 GLN A CA 1
ATOM 778 C C . GLN A 1 99 ? 0.741 13.435 14.984 1.00 93.31 99 GLN A C 1
ATOM 780 O O . GLN A 1 99 ? 1.519 12.959 15.811 1.00 93.31 99 GLN A O 1
ATOM 785 N N . THR A 1 100 ? 0.968 14.600 14.385 1.00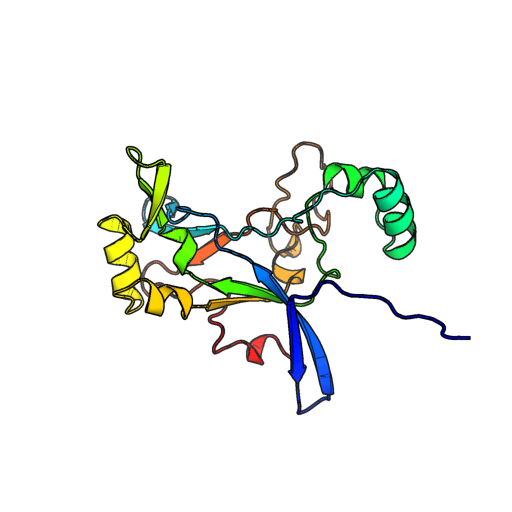 92.69 100 THR A N 1
ATOM 786 C CA . THR A 1 100 ? 2.027 15.507 14.829 1.00 92.69 100 THR A CA 1
ATOM 787 C C . THR A 1 100 ? 1.494 16.324 15.996 1.00 92.69 100 THR A C 1
ATOM 789 O O . THR A 1 100 ? 0.535 17.075 15.830 1.00 92.69 100 THR A O 1
ATOM 792 N N . ASN A 1 101 ? 2.117 16.201 17.162 1.00 92.31 101 ASN A N 1
ATOM 793 C CA . ASN A 1 101 ? 1.912 17.146 18.246 1.00 92.31 101 ASN A CA 1
ATOM 794 C C . ASN A 1 101 ? 2.482 18.505 17.802 1.00 92.31 101 ASN A C 1
ATOM 796 O O . ASN A 1 101 ? 3.664 18.602 17.482 1.00 92.31 101 ASN A O 1
ATOM 800 N N . LEU A 1 102 ? 1.640 19.538 17.736 1.00 91.94 102 LEU A N 1
ATOM 801 C CA . LEU A 1 102 ? 2.031 20.849 17.206 1.00 91.94 102 LEU A CA 1
ATOM 802 C C . LEU A 1 102 ? 2.961 21.631 18.144 1.00 91.94 102 LEU A C 1
ATOM 804 O O . LEU A 1 102 ? 3.696 22.492 17.672 1.00 91.94 102 LEU A O 1
ATOM 808 N N . GLU A 1 103 ? 2.951 21.326 19.440 1.00 93.75 103 GLU A N 1
ATOM 809 C CA . GLU A 1 103 ? 3.795 21.987 20.439 1.00 93.75 103 GLU A CA 1
ATOM 810 C C . GLU A 1 103 ? 5.219 21.426 20.420 1.00 93.75 103 GLU A C 1
ATOM 812 O O . GLU A 1 103 ? 6.189 22.177 20.469 1.00 93.75 103 GLU A O 1
ATOM 817 N N . THR A 1 104 ? 5.358 20.101 20.321 1.00 93.62 104 THR A N 1
ATOM 818 C CA . THR A 1 104 ? 6.666 19.424 20.370 1.00 93.62 104 THR A CA 1
ATOM 819 C C . THR A 1 104 ? 7.228 19.086 18.991 1.00 93.62 104 THR A C 1
ATOM 821 O O . THR A 1 104 ? 8.405 18.754 18.866 1.00 93.62 104 THR A O 1
ATOM 824 N N . GLY A 1 105 ? 6.392 19.102 17.950 1.00 91.56 105 GLY A N 1
ATOM 825 C CA . GLY A 1 105 ? 6.722 18.588 16.619 1.00 91.56 105 GLY A CA 1
ATOM 826 C C . GLY A 1 105 ? 6.865 17.061 16.556 1.00 91.56 105 GLY A C 1
ATOM 827 O O . GLY A 1 105 ? 7.144 16.518 15.484 1.00 91.56 105 GLY A O 1
ATOM 828 N N . LEU A 1 106 ? 6.683 16.353 17.676 1.00 91.56 106 LEU A N 1
ATOM 829 C CA . LEU A 1 106 ? 6.847 14.905 17.759 1.00 91.56 106 LEU A CA 1
ATOM 830 C C . LEU A 1 106 ? 5.595 14.172 17.288 1.00 91.56 106 LEU A C 1
ATOM 832 O O . LEU A 1 106 ? 4.473 14.672 17.365 1.00 91.56 106 LEU A O 1
ATOM 836 N N . PHE A 1 107 ? 5.789 12.945 16.814 1.00 89.94 107 PHE A N 1
ATOM 837 C CA . PHE A 1 107 ? 4.680 12.088 16.421 1.00 89.94 107 PHE A CA 1
ATOM 838 C C . PHE A 1 107 ? 4.149 11.321 17.622 1.00 89.94 107 PHE A C 1
ATOM 840 O O . PHE A 1 107 ? 4.911 10.661 18.323 1.00 89.94 107 PHE A O 1
ATOM 847 N N . VAL A 1 108 ? 2.836 11.376 17.812 1.00 94.81 108 VAL A N 1
ATOM 848 C CA . VAL A 1 108 ? 2.137 10.708 18.907 1.00 94.81 108 VAL A CA 1
ATOM 849 C C . VAL A 1 108 ? 1.022 9.832 18.355 1.00 94.81 108 VAL A C 1
ATOM 851 O O . VAL A 1 108 ? 0.319 10.217 17.415 1.00 94.81 108 VAL A O 1
ATOM 854 N N . TRP A 1 109 ? 0.868 8.640 18.929 1.00 95.19 109 TRP A N 1
ATOM 855 C CA . TRP A 1 109 ? -0.322 7.830 18.716 1.00 95.19 109 TRP A CA 1
ATOM 856 C C . TRP A 1 109 ? -1.485 8.492 19.447 1.00 95.19 109 TRP A C 1
ATOM 858 O O . TRP A 1 109 ? -1.593 8.404 20.667 1.00 95.19 109 TRP A O 1
ATOM 868 N N . ASN A 1 110 ? -2.323 9.205 18.703 1.00 94.62 110 ASN A N 1
ATOM 869 C CA . ASN A 1 110 ? -3.481 9.889 19.263 1.00 94.62 110 ASN A CA 1
ATOM 870 C C . ASN A 1 110 ? -4.631 9.891 18.246 1.00 94.62 110 ASN A C 1
ATOM 872 O O . ASN A 1 110 ? -4.903 10.929 17.638 1.00 94.62 110 ASN A O 1
ATOM 876 N N . PRO A 1 111 ? -5.269 8.733 17.992 1.00 96.38 111 PRO A N 1
ATOM 877 C CA . PRO A 1 111 ? -6.342 8.642 17.013 1.00 96.38 111 PRO A CA 1
ATOM 878 C C . PRO A 1 111 ? -7.510 9.563 17.394 1.00 96.38 111 PRO A C 1
ATOM 880 O O . PRO A 1 111 ? -7.957 9.578 18.542 1.00 96.38 111 PRO A O 1
ATOM 883 N N . THR A 1 112 ? -8.036 10.310 16.425 1.00 95.44 112 THR A N 1
ATOM 884 C CA . THR A 1 112 ? -9.256 11.120 16.574 1.00 95.44 112 THR A CA 1
ATOM 885 C C . THR A 1 112 ? -10.473 10.251 16.916 1.00 95.44 112 THR A C 1
ATOM 887 O O . THR A 1 112 ? -10.481 9.063 16.600 1.00 95.44 112 THR A O 1
ATOM 890 N N . PRO A 1 113 ? -11.580 10.819 17.434 1.00 95.50 113 PRO A N 1
ATOM 891 C CA . PRO A 1 113 ? -12.804 10.050 17.682 1.00 95.50 113 PRO A CA 1
ATOM 892 C C . PRO A 1 113 ? -13.322 9.278 16.454 1.00 95.50 113 PRO A C 1
ATOM 894 O O . PRO A 1 113 ? -13.800 8.155 16.575 1.00 95.50 113 PRO A O 1
ATOM 897 N N . LYS A 1 114 ? -13.183 9.844 15.246 1.00 93.81 114 LYS A N 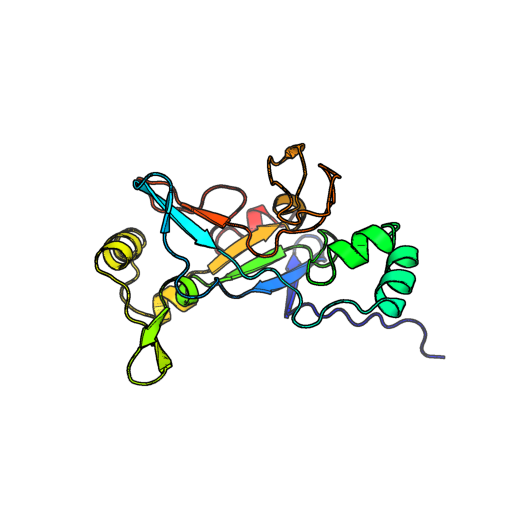1
ATOM 898 C CA . LYS A 1 114 ? -13.574 9.165 13.995 1.00 93.81 114 LYS A CA 1
ATOM 899 C C . LYS A 1 114 ? -12.677 7.973 13.676 1.00 93.81 114 LYS A C 1
ATOM 901 O O . LYS A 1 114 ? -13.157 6.947 13.207 1.00 93.81 114 LYS A O 1
ATOM 906 N N . GLU A 1 115 ? -11.382 8.122 13.916 1.00 96.44 115 GLU A N 1
ATOM 907 C CA . GLU A 1 115 ? -10.403 7.051 13.759 1.00 96.44 115 GLU A CA 1
ATOM 908 C C . GLU A 1 115 ? -10.618 5.946 14.797 1.00 96.44 115 GLU A C 1
ATOM 910 O O . GLU A 1 115 ? -10.590 4.773 14.441 1.00 96.44 115 GLU A O 1
ATOM 915 N N . GLN A 1 116 ? -10.926 6.305 16.046 1.00 96.69 116 GLN A N 1
ATOM 916 C CA . GLN A 1 116 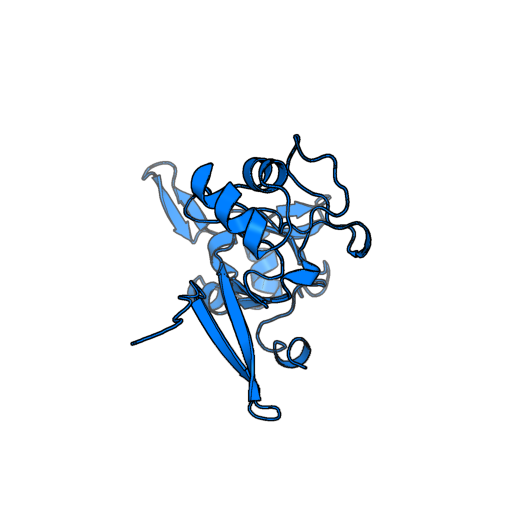? -11.256 5.349 17.106 1.00 96.69 116 GLN A CA 1
ATOM 917 C C . GLN A 1 116 ? -12.475 4.497 16.744 1.00 96.69 116 GLN A C 1
ATOM 919 O O . GLN A 1 116 ? -12.423 3.286 16.906 1.00 96.69 116 GLN A O 1
ATOM 924 N N . ILE A 1 117 ? -13.525 5.088 16.158 1.00 95.12 117 ILE A N 1
ATOM 925 C CA . ILE A 1 117 ? -14.690 4.326 15.672 1.00 95.12 117 ILE A CA 1
ATOM 926 C C . ILE A 1 117 ? -14.266 3.246 14.667 1.00 95.12 117 ILE A C 1
ATOM 928 O O . ILE A 1 117 ? -14.757 2.121 14.729 1.00 95.12 117 ILE A O 1
ATOM 932 N N . PHE A 1 118 ? -13.362 3.568 13.738 1.00 97.00 118 PHE A N 1
ATOM 933 C CA . PHE A 1 118 ? -12.841 2.581 12.794 1.00 97.00 118 PHE A CA 1
ATOM 934 C C . PHE A 1 118 ? -11.989 1.515 13.491 1.00 97.00 118 PHE A C 1
ATOM 936 O O . PHE A 1 118 ? -12.199 0.331 13.249 1.00 97.00 118 PHE A O 1
ATOM 943 N N . LEU A 1 119 ? -11.072 1.916 14.374 1.00 97.25 119 LEU A N 1
ATOM 944 C CA . LEU A 1 119 ? -10.199 0.994 15.105 1.00 97.25 119 LEU A CA 1
ATOM 945 C C . LEU A 1 119 ? -11.003 0.008 15.967 1.00 97.25 119 LEU A C 1
ATOM 947 O O . LEU A 1 119 ? -10.726 -1.189 15.945 1.00 97.25 119 LEU A O 1
ATOM 951 N N . SER A 1 120 ? -12.063 0.472 16.632 1.00 95.44 120 SER A N 1
ATOM 952 C CA . SER A 1 120 ? -12.967 -0.383 17.405 1.00 95.44 120 SER A CA 1
ATOM 953 C C . SER A 1 120 ? -13.689 -1.421 16.541 1.00 95.44 120 SER A C 1
ATOM 955 O O . SER A 1 120 ? -13.854 -2.552 16.986 1.00 95.44 120 SER A O 1
ATOM 957 N N . LYS A 1 121 ? -14.070 -1.094 15.295 1.00 94.69 121 LYS A N 1
ATOM 958 C CA . LYS A 1 121 ? -14.689 -2.072 14.374 1.00 94.69 121 LYS A CA 1
ATOM 959 C C . LYS A 1 121 ? -13.771 -3.250 14.049 1.00 94.69 121 LYS A C 1
ATOM 961 O O . LYS A 1 121 ? -14.262 -4.342 13.794 1.00 94.69 121 LYS A O 1
ATOM 966 N N . ILE A 1 122 ? -12.460 -3.026 14.064 1.00 94.56 122 ILE A N 1
ATOM 967 C CA . ILE A 1 122 ? -11.442 -4.051 13.800 1.00 94.56 122 ILE A CA 1
ATOM 968 C C . ILE A 1 122 ? -10.757 -4.549 15.080 1.00 94.56 122 ILE A C 1
ATOM 970 O O . ILE A 1 122 ? -9.702 -5.175 14.994 1.00 94.56 122 ILE A O 1
ATOM 974 N N . ASN A 1 123 ? -11.366 -4.299 16.247 1.00 95.38 123 ASN A N 1
ATOM 975 C CA . ASN A 1 123 ? -10.900 -4.720 17.572 1.00 95.38 123 ASN A CA 1
ATOM 976 C C . ASN A 1 123 ? -9.478 -4.248 17.919 1.00 95.38 123 ASN A C 1
ATOM 978 O O . ASN A 1 123 ? -8.687 -5.016 18.458 1.00 95.38 123 ASN A O 1
ATOM 982 N N . ILE A 1 124 ? -9.156 -2.991 17.604 1.00 96.38 124 ILE A N 1
ATOM 983 C CA . ILE A 1 124 ? -7.874 -2.364 17.946 1.00 96.38 124 ILE A CA 1
ATOM 984 C C . ILE A 1 124 ? -8.101 -1.261 18.977 1.00 96.38 124 ILE A C 1
ATOM 986 O O . ILE A 1 124 ? -8.813 -0.289 18.723 1.00 96.38 124 ILE A O 1
ATOM 990 N N . ASN A 1 125 ? -7.447 -1.397 20.125 1.00 94.38 125 ASN A N 1
ATOM 991 C CA . ASN A 1 125 ? -7.589 -0.526 21.289 1.00 94.38 125 ASN A CA 1
ATOM 992 C C . ASN A 1 125 ? -6.331 0.304 21.561 1.00 94.38 125 ASN A C 1
ATOM 994 O O . ASN A 1 125 ? -6.401 1.344 22.215 1.00 94.38 125 ASN A O 1
ATOM 998 N N . ASN A 1 126 ? -5.171 -0.140 21.077 1.00 95.19 126 ASN A N 1
ATOM 999 C CA . ASN A 1 126 ? -3.887 0.503 21.343 1.00 95.19 126 ASN A CA 1
ATOM 1000 C C . ASN A 1 126 ? -2.944 0.458 20.127 1.00 95.19 126 ASN A C 1
ATOM 1002 O O . ASN A 1 126 ? -3.226 -0.153 19.095 1.00 95.19 126 ASN A O 1
ATOM 1006 N N . GLN A 1 127 ? -1.815 1.158 20.254 1.00 96.00 127 GLN A N 1
ATOM 1007 C CA . GLN A 1 127 ? -0.795 1.249 19.211 1.00 96.00 127 GLN A CA 1
ATOM 1008 C C . GLN A 1 127 ? -0.175 -0.114 18.869 1.00 96.00 127 GLN A C 1
ATOM 1010 O O . GLN A 1 127 ? 0.124 -0.362 17.703 1.00 96.00 127 GLN A O 1
ATOM 1015 N N . GLU A 1 128 ? 0.051 -0.980 19.858 1.00 94.88 128 GLU A N 1
ATOM 1016 C CA . GLU A 1 128 ? 0.718 -2.275 19.666 1.00 94.88 128 GLU A CA 1
ATOM 1017 C C . GLU A 1 128 ? -0.139 -3.212 18.812 1.00 94.88 128 GLU A C 1
ATOM 1019 O O . GLU A 1 128 ? 0.336 -3.759 17.818 1.00 94.88 128 GLU A O 1
ATOM 1024 N N . GLU A 1 129 ? -1.436 -3.297 19.107 1.00 96.00 129 GLU A N 1
ATOM 1025 C CA . GLU A 1 129 ? -2.410 -4.026 18.290 1.00 96.00 129 GLU A CA 1
ATOM 1026 C C . GLU A 1 129 ? -2.457 -3.486 16.850 1.00 96.00 129 GLU A C 1
ATOM 1028 O O . GLU A 1 129 ? -2.493 -4.253 15.887 1.00 96.00 129 GLU A O 1
ATOM 1033 N N . ALA A 1 130 ? -2.368 -2.163 16.672 1.00 95.62 130 ALA A N 1
ATOM 1034 C CA . ALA A 1 130 ? -2.313 -1.550 15.346 1.00 95.62 130 ALA A CA 1
ATOM 1035 C C . ALA A 1 130 ? -1.003 -1.814 14.588 1.00 95.62 130 ALA A C 1
ATOM 1037 O O . ALA A 1 130 ? -0.993 -1.795 13.354 1.00 95.62 130 ALA A O 1
ATOM 1038 N N . LEU A 1 131 ? 0.110 -2.019 15.296 1.00 92.25 131 LEU A N 1
ATOM 1039 C CA . LEU A 1 131 ? 1.389 -2.397 14.690 1.00 92.25 131 LEU A CA 1
ATOM 1040 C C . LEU A 1 131 ? 1.34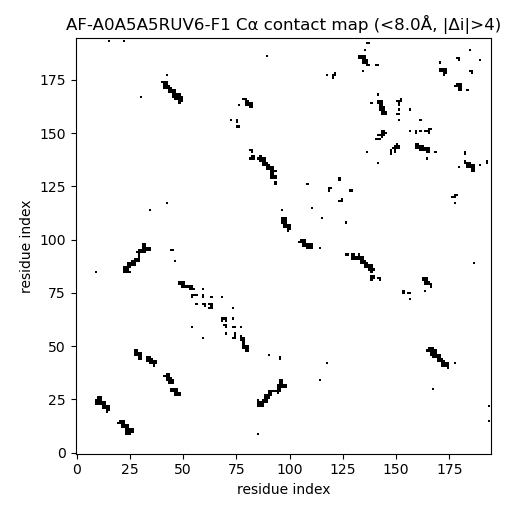1 -3.841 14.186 1.00 92.25 131 LEU A C 1
ATOM 1042 O O . LEU A 1 131 ? 1.876 -4.128 13.117 1.00 92.25 131 LEU A O 1
ATOM 1046 N N . LEU A 1 132 ? 0.664 -4.722 14.925 1.00 93.00 132 LEU A N 1
ATOM 1047 C CA . LEU A 1 132 ? 0.488 -6.127 14.561 1.00 93.00 132 LEU A CA 1
ATOM 1048 C C . LEU A 1 132 ? -0.553 -6.329 13.454 1.00 93.00 132 LEU A C 1
ATOM 1050 O O . LEU A 1 132 ? -0.459 -7.297 12.701 1.00 93.00 132 LEU A O 1
ATOM 1054 N N . LYS A 1 133 ? -1.512 -5.407 13.303 1.00 95.81 133 LYS A N 1
ATOM 1055 C CA . LYS A 1 133 ? -2.484 -5.452 12.207 1.00 95.81 133 LYS A CA 1
ATOM 1056 C C . LYS A 1 133 ? -1.810 -5.113 10.875 1.00 95.81 133 LYS A C 1
ATOM 1058 O O . LYS A 1 133 ? -1.606 -3.941 10.545 1.00 95.81 133 LYS A O 1
ATOM 1063 N N . MET A 1 134 ? -1.476 -6.147 10.108 1.00 96.38 134 MET A N 1
ATOM 1064 C CA . MET A 1 134 ? -0.770 -6.036 8.833 1.00 96.38 134 MET A CA 1
ATOM 1065 C C . MET A 1 134 ? -1.651 -6.405 7.639 1.00 96.38 134 MET A C 1
ATOM 1067 O O . MET A 1 134 ? -2.535 -7.257 7.728 1.00 96.38 134 MET A O 1
ATOM 1071 N N . TYR A 1 135 ? -1.363 -5.771 6.505 1.00 98.00 135 TYR A N 1
ATOM 1072 C CA . TYR A 1 135 ? -2.004 -6.025 5.221 1.00 98.00 135 TYR A CA 1
ATOM 1073 C C . TYR A 1 135 ? -0.965 -6.314 4.149 1.00 98.00 135 TYR A C 1
ATOM 1075 O O . TYR A 1 135 ? 0.141 -5.767 4.187 1.00 98.00 135 TYR A O 1
ATOM 1083 N N . VAL A 1 136 ? -1.347 -7.137 3.178 1.00 97.94 136 VAL A N 1
ATOM 1084 C CA . VAL A 1 136 ? -0.501 -7.580 2.074 1.00 97.94 136 VAL A CA 1
ATOM 1085 C C . VAL A 1 136 ? -1.236 -7.467 0.742 1.00 97.94 136 VAL A C 1
ATOM 1087 O O . VAL A 1 136 ? -2.443 -7.682 0.671 1.00 97.94 136 VAL A O 1
ATOM 1090 N N . ALA A 1 137 ? -0.507 -7.122 -0.314 1.00 97.81 137 ALA A N 1
ATOM 1091 C CA . ALA A 1 137 ? -0.985 -7.154 -1.693 1.00 97.81 137 ALA A CA 1
ATOM 1092 C C . ALA A 1 137 ? 0.153 -7.576 -2.630 1.00 97.81 137 ALA A C 1
ATOM 1094 O O . ALA A 1 137 ? 1.328 -7.340 -2.332 1.00 97.81 137 ALA A O 1
ATOM 1095 N N . ARG A 1 138 ? -0.185 -8.168 -3.782 1.00 96.88 138 ARG A N 1
ATOM 1096 C CA . ARG A 1 138 ? 0.806 -8.438 -4.834 1.00 96.88 138 ARG A CA 1
ATOM 1097 C C . ARG A 1 138 ? 1.192 -7.139 -5.522 1.00 96.88 138 ARG A C 1
ATOM 1099 O O . ARG A 1 138 ? 0.325 -6.339 -5.868 1.00 96.88 138 ARG A O 1
ATOM 1106 N N . SER A 1 139 ? 2.476 -6.958 -5.797 1.00 95.75 139 SER A N 1
ATOM 1107 C CA . SER A 1 139 ? 2.995 -5.753 -6.452 1.00 95.75 139 SER A CA 1
ATOM 1108 C C . SER A 1 139 ? 2.338 -5.483 -7.800 1.00 95.75 139 SER A C 1
ATOM 1110 O O . SER A 1 139 ? 1.966 -4.345 -8.075 1.00 95.75 139 SER A O 1
ATOM 1112 N N . LYS A 1 140 ? 2.118 -6.537 -8.597 1.00 94.62 140 LYS A N 1
ATOM 1113 C CA . LYS A 1 140 ? 1.403 -6.469 -9.883 1.00 94.62 140 LYS A CA 1
ATOM 1114 C C . LYS A 1 140 ? -0.030 -5.947 -9.759 1.00 94.62 140 LYS A C 1
ATOM 1116 O O . LYS A 1 140 ? -0.520 -5.251 -10.636 1.00 94.62 140 LYS A O 1
ATOM 1121 N N . ASP A 1 141 ? -0.698 -6.228 -8.641 1.00 95.44 141 ASP A N 1
ATOM 1122 C CA . ASP A 1 141 ? -2.072 -5.777 -8.426 1.00 95.44 141 ASP A CA 1
ATOM 1123 C C . ASP A 1 141 ? -2.111 -4.307 -7.969 1.00 95.44 141 ASP A C 1
ATOM 1125 O O . ASP A 1 141 ? -3.174 -3.693 -7.978 1.00 95.44 141 ASP A O 1
ATOM 1129 N N . LEU A 1 142 ? -0.958 -3.727 -7.606 1.00 95.81 142 LEU A N 1
ATOM 1130 C CA . LEU A 1 142 ? -0.800 -2.327 -7.211 1.00 95.81 142 LEU A CA 1
ATOM 1131 C C . LEU A 1 142 ? -0.228 -1.433 -8.322 1.00 95.81 142 LEU A C 1
ATOM 1133 O O . LEU A 1 142 ? -0.131 -0.219 -8.119 1.00 95.81 142 LEU A O 1
ATOM 1137 N N . THR A 1 143 ? 0.192 -1.983 -9.464 1.00 94.44 143 THR A N 1
ATOM 1138 C CA . THR A 1 143 ? 0.768 -1.180 -10.552 1.00 94.44 143 THR A CA 1
ATOM 1139 C C . THR A 1 143 ? -0.279 -0.326 -11.232 1.00 94.44 143 THR A C 1
ATOM 1141 O O . THR A 1 143 ? -1.430 -0.722 -11.361 1.00 94.44 143 THR A O 1
ATOM 1144 N N . ALA A 1 144 ? 0.119 0.855 -11.694 1.00 92.25 144 ALA A N 1
ATOM 1145 C CA . ALA A 1 144 ? -0.745 1.677 -12.517 1.00 92.25 144 ALA A CA 1
ATOM 1146 C C . ALA A 1 144 ? -0.930 1.040 -13.902 1.00 92.25 144 ALA A C 1
ATOM 1148 O O . ALA A 1 144 ? -0.005 1.051 -14.722 1.00 92.25 144 ALA A O 1
ATOM 1149 N N . ASN A 1 145 ? -2.117 0.487 -14.141 1.00 89.06 145 ASN A N 1
ATOM 1150 C CA . ASN A 1 145 ? -2.542 -0.024 -15.433 1.00 89.06 145 ASN A CA 1
ATOM 1151 C C . ASN A 1 145 ? -4.071 0.064 -15.594 1.00 89.06 145 ASN A C 1
ATOM 1153 O O . ASN A 1 145 ? -4.825 0.241 -14.635 1.00 89.06 145 ASN A O 1
ATOM 1157 N N . GLN A 1 146 ? -4.544 -0.048 -16.833 1.00 85.75 146 GLN A N 1
ATOM 1158 C CA . GLN A 1 146 ? -5.972 0.005 -17.148 1.00 85.75 146 GLN A CA 1
ATOM 1159 C C . GLN A 1 146 ? -6.724 -1.226 -16.625 1.00 85.75 146 GLN A C 1
ATOM 1161 O O . GLN A 1 146 ? -7.878 -1.115 -16.220 1.00 85.75 146 GLN A O 1
ATOM 1166 N N . THR A 1 147 ? -6.076 -2.393 -16.604 1.00 85.69 147 THR A N 1
ATOM 1167 C CA . THR A 1 147 ? -6.693 -3.672 -16.224 1.00 85.69 147 THR A CA 1
ATOM 1168 C C . THR A 1 147 ? -7.161 -3.682 -14.768 1.00 85.69 147 THR A C 1
ATOM 1170 O O . THR A 1 147 ? -8.233 -4.206 -14.472 1.00 85.69 147 THR A O 1
ATOM 1173 N N . ASN A 1 148 ? -6.393 -3.080 -13.856 1.00 84.88 148 ASN A N 1
ATOM 1174 C CA . ASN A 1 148 ? -6.727 -2.982 -12.433 1.00 84.88 148 ASN A CA 1
ATOM 1175 C C . ASN A 1 148 ? -7.315 -1.615 -12.027 1.00 84.88 148 ASN A C 1
ATOM 1177 O O . ASN A 1 148 ? -7.578 -1.391 -10.846 1.00 84.88 148 ASN A O 1
ATOM 1181 N N . ASN A 1 149 ? -7.565 -0.717 -12.989 1.00 86.69 149 ASN A N 1
ATOM 1182 C CA . ASN A 1 149 ? -8.083 0.641 -12.776 1.00 86.69 149 ASN A CA 1
ATOM 1183 C C . ASN A 1 149 ? -7.232 1.510 -11.827 1.00 86.69 149 ASN A C 1
ATOM 1185 O O . ASN A 1 149 ? -7.750 2.428 -11.177 1.00 86.69 149 ASN A O 1
ATOM 1189 N N . ILE A 1 150 ? -5.927 1.252 -11.733 1.00 89.31 150 ILE A N 1
ATOM 1190 C CA . ILE A 1 150 ? -5.012 2.080 -10.949 1.00 89.31 150 ILE A CA 1
ATOM 1191 C C . ILE A 1 150 ? -4.391 3.134 -11.861 1.00 89.31 150 ILE A C 1
ATOM 1193 O O . ILE A 1 150 ? -3.668 2.840 -12.807 1.00 89.31 150 ILE A O 1
ATOM 1197 N N . ASN A 1 151 ? -4.633 4.401 -11.533 1.00 89.12 151 ASN A N 1
ATOM 1198 C CA . ASN A 1 151 ? -4.083 5.517 -12.291 1.00 89.12 151 ASN A CA 1
ATOM 1199 C C . ASN A 1 151 ? -2.669 5.871 -11.832 1.00 89.12 151 ASN A C 1
ATOM 1201 O O . ASN A 1 151 ? -2.370 5.934 -10.634 1.00 89.12 151 ASN A O 1
ATOM 1205 N N . CYS A 1 152 ? -1.814 6.210 -12.793 1.00 89.38 152 CYS A N 1
ATOM 1206 C CA . CYS A 1 152 ? -0.512 6.764 -12.478 1.00 89.38 152 CYS A CA 1
ATOM 1207 C C . CYS A 1 152 ? -0.645 8.170 -11.871 1.00 89.38 152 CYS A C 1
ATOM 1209 O O . CYS A 1 152 ? -1.316 9.042 -12.415 1.00 89.38 152 CYS A O 1
ATOM 1211 N N . SER A 1 153 ? 0.050 8.429 -10.761 1.00 86.06 153 SER A N 1
ATOM 1212 C CA . SER A 1 153 ? 0.026 9.735 -10.090 1.00 86.06 153 SER A CA 1
ATOM 1213 C C . SER A 1 153 ? 1.000 10.764 -10.682 1.00 86.06 153 SER A C 1
ATOM 1215 O O . SER A 1 153 ? 1.104 11.880 -10.168 1.00 86.06 153 SER A O 1
ATOM 1217 N N . ARG A 1 154 ? 1.784 10.409 -11.710 1.00 90.19 154 ARG A N 1
ATOM 1218 C CA . ARG A 1 154 ? 2.787 11.304 -12.306 1.00 90.19 154 ARG A CA 1
ATOM 1219 C C . ARG A 1 154 ? 2.182 12.127 -13.427 1.00 90.19 154 ARG A C 1
ATOM 1221 O O . ARG A 1 154 ? 1.925 11.611 -14.500 1.00 90.19 154 ARG A O 1
ATOM 1228 N N . GLN A 1 155 ? 2.107 13.438 -13.218 1.00 87.25 155 GLN A N 1
ATOM 1229 C CA . GLN A 1 155 ? 1.591 14.390 -14.211 1.00 87.25 155 GLN A CA 1
ATOM 1230 C C . GLN A 1 155 ? 2.317 14.335 -15.568 1.00 87.25 155 GLN A C 1
ATOM 1232 O O . GLN A 1 155 ? 1.716 14.609 -16.599 1.00 87.25 155 GLN A O 1
ATOM 1237 N N . LYS A 1 156 ? 3.615 13.998 -15.576 1.00 89.62 156 LYS A N 1
ATOM 1238 C CA . LYS A 1 156 ? 4.419 13.887 -16.805 1.00 89.62 156 LYS A CA 1
ATOM 1239 C C . LYS A 1 156 ? 4.298 12.523 -17.500 1.00 89.62 156 LYS A C 1
ATOM 1241 O O . LYS A 1 156 ? 4.830 12.372 -18.593 1.00 89.62 156 LYS A O 1
ATOM 1246 N N . CYS A 1 157 ? 3.636 11.544 -16.883 1.00 89.94 157 CYS A N 1
ATOM 1247 C CA . CYS A 1 157 ? 3.387 10.239 -17.485 1.00 89.94 157 CYS A CA 1
ATOM 1248 C C . CYS A 1 157 ? 2.089 10.288 -18.291 1.00 89.94 157 CYS A C 1
ATOM 1250 O O . CYS A 1 157 ? 1.047 10.646 -17.751 1.00 89.94 157 CYS A O 1
ATOM 1252 N N . GLN A 1 158 ? 2.161 9.920 -19.569 1.00 87.56 158 GLN A N 1
ATOM 1253 C CA . GLN A 1 158 ? 0.996 9.805 -20.459 1.00 87.56 158 GLN A CA 1
ATOM 1254 C C . GLN A 1 158 ? 0.622 8.343 -20.743 1.00 87.56 158 GLN A C 1
ATOM 1256 O O . GLN A 1 158 ? -0.403 8.073 -21.362 1.00 87.56 158 GLN A O 1
ATOM 1261 N N . ASP A 1 159 ? 1.452 7.40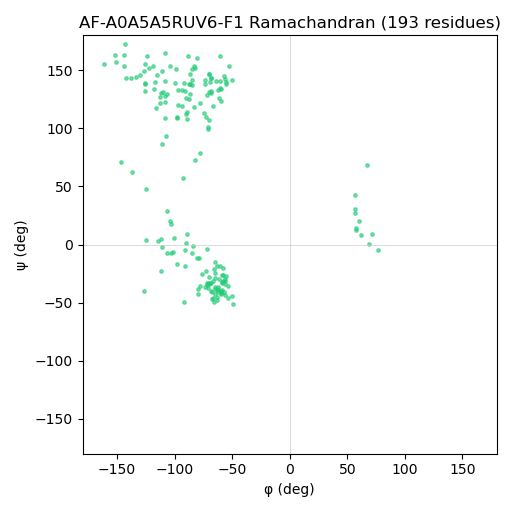2 -20.293 1.00 87.00 159 ASP A N 1
ATOM 1262 C CA . ASP A 1 159 ? 1.200 5.976 -20.437 1.00 87.00 159 ASP A CA 1
ATOM 1263 C C . ASP A 1 159 ? 0.172 5.516 -19.393 1.00 87.00 159 ASP A C 1
ATOM 1265 O O . ASP A 1 159 ? 0.369 5.688 -18.186 1.00 87.00 159 ASP A O 1
ATOM 1269 N N . GLN A 1 160 ? -0.934 4.950 -19.876 1.00 82.44 160 GLN A N 1
ATOM 1270 C CA . GLN A 1 160 ? -2.012 4.421 -19.039 1.00 82.44 160 GLN A CA 1
ATOM 1271 C C . GLN A 1 160 ? -1.680 3.036 -18.462 1.00 82.44 160 GLN A C 1
ATOM 1273 O O . GLN A 1 160 ? -2.365 2.593 -17.547 1.00 82.44 160 GLN A O 1
ATOM 1278 N N . ASN A 1 161 ? -0.621 2.384 -18.954 1.00 86.88 161 ASN A N 1
ATOM 1279 C CA . ASN A 1 161 ? -0.109 1.093 -18.500 1.00 86.88 161 ASN A CA 1
ATOM 1280 C C . ASN A 1 161 ? 1.375 1.206 -18.116 1.00 86.88 161 ASN A C 1
ATOM 1282 O O . ASN A 1 161 ? 2.202 0.396 -18.527 1.00 86.88 161 ASN A O 1
ATOM 1286 N N . CYS A 1 162 ? 1.732 2.231 -17.331 1.00 84.56 162 CYS A N 1
ATOM 1287 C CA . CYS A 1 162 ? 3.137 2.566 -17.096 1.00 84.56 162 CYS A CA 1
ATOM 1288 C C 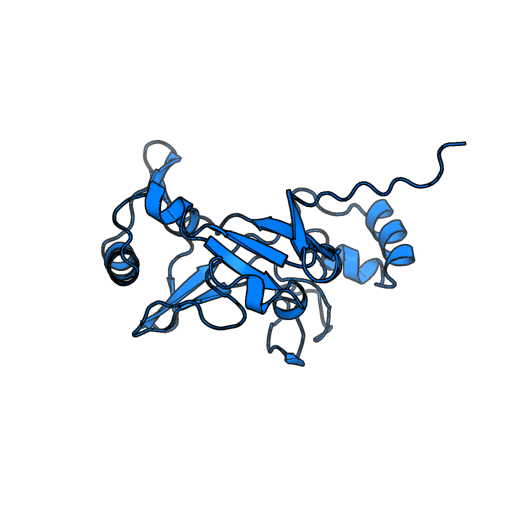. CYS A 1 162 ? 3.899 1.566 -16.202 1.00 84.56 162 CYS A C 1
ATOM 1290 O O . CYS A 1 162 ? 5.106 1.714 -16.035 1.00 84.56 162 CYS A O 1
ATOM 1292 N N . ASN A 1 163 ? 3.235 0.540 -15.651 1.00 86.00 163 ASN A N 1
ATOM 1293 C CA . ASN A 1 163 ? 3.820 -0.564 -14.865 1.00 86.00 163 ASN A CA 1
ATOM 1294 C C . ASN A 1 163 ? 4.518 -0.148 -13.554 1.00 86.00 163 ASN A C 1
ATOM 1296 O O . ASN A 1 163 ? 5.148 -0.971 -12.885 1.00 86.00 163 ASN A O 1
ATOM 1300 N N . PHE A 1 164 ? 4.394 1.119 -13.147 1.00 94.69 164 PHE A N 1
ATOM 1301 C CA . PHE A 1 164 ? 4.909 1.614 -11.871 1.00 94.69 164 PHE A CA 1
ATOM 1302 C C . PHE A 1 164 ? 3.848 1.525 -10.781 1.00 94.69 164 PHE A C 1
ATOM 1304 O O . PHE A 1 164 ? 2.693 1.907 -10.977 1.00 94.69 164 PHE A O 1
ATOM 1311 N N . ILE A 1 165 ? 4.263 1.112 -9.590 1.00 95.75 165 ILE A N 1
ATOM 1312 C CA . ILE A 1 165 ? 3.443 1.191 -8.384 1.00 95.75 165 ILE A CA 1
ATOM 1313 C C . ILE A 1 165 ? 3.345 2.675 -7.981 1.00 95.75 165 ILE A C 1
ATOM 1315 O O . ILE A 1 165 ? 4.377 3.357 -7.901 1.00 95.75 165 ILE A O 1
ATOM 1319 N N . PRO A 1 166 ? 2.144 3.238 -7.749 1.00 95.12 166 PRO A N 1
ATOM 1320 C CA . PRO A 1 166 ? 2.000 4.588 -7.211 1.00 95.12 166 PRO A CA 1
ATOM 1321 C C . PRO A 1 166 ? 2.801 4.774 -5.914 1.00 95.12 166 PRO A C 1
ATOM 1323 O O . PRO A 1 166 ? 3.004 3.835 -5.156 1.00 95.12 166 PRO A O 1
ATOM 1326 N N . ASN A 1 167 ? 3.213 6.002 -5.591 1.00 95.38 167 ASN A N 1
ATOM 1327 C CA . ASN A 1 167 ? 3.894 6.260 -4.310 1.00 95.38 167 ASN A CA 1
ATOM 1328 C C . ASN A 1 167 ? 2.998 6.012 -3.086 1.00 95.38 167 ASN A C 1
ATOM 1330 O O . ASN A 1 167 ? 3.503 5.816 -1.981 1.00 95.38 167 ASN A O 1
ATOM 1334 N N . TYR A 1 168 ? 1.681 6.100 -3.287 1.00 96.38 168 TYR A N 1
ATOM 1335 C CA . TYR A 1 168 ? 0.663 6.029 -2.245 1.00 96.38 168 TYR A CA 1
ATOM 1336 C C . TYR A 1 168 ? -0.523 5.150 -2.672 1.00 96.38 168 TYR A C 1
ATOM 1338 O O . TYR A 1 168 ? -1.634 5.672 -2.804 1.00 96.38 168 TYR A O 1
ATOM 1346 N N . PRO A 1 169 ? -0.331 3.841 -2.940 1.00 96.44 169 PRO A N 1
ATOM 1347 C CA . PRO A 1 169 ? -1.456 2.940 -3.132 1.00 96.44 169 PRO A CA 1
ATOM 1348 C C . PRO A 1 169 ? -2.348 2.980 -1.890 1.00 96.44 169 PRO A C 1
ATOM 1350 O O . PRO A 1 169 ? -1.881 3.165 -0.760 1.00 96.44 169 PRO A O 1
ATOM 1353 N N . LYS A 1 170 ? -3.652 2.856 -2.122 1.00 97.00 170 LYS A N 1
ATOM 1354 C CA . LYS A 1 170 ? -4.671 2.967 -1.081 1.00 97.00 170 LYS A CA 1
ATOM 1355 C C . LYS A 1 170 ? -5.120 1.585 -0.649 1.00 97.00 170 LYS A C 1
ATOM 1357 O O . LYS A 1 170 ? -5.360 0.736 -1.504 1.00 97.00 170 LYS A O 1
ATOM 1362 N N . ILE A 1 171 ? -5.298 1.408 0.654 1.00 98.00 171 ILE A N 1
ATOM 1363 C CA . ILE A 1 171 ? -6.098 0.313 1.202 1.00 98.00 171 ILE A CA 1
ATOM 1364 C C . ILE A 1 171 ? -7.465 0.903 1.490 1.00 98.00 171 ILE A C 1
ATOM 1366 O O . ILE A 1 171 ? -7.586 1.747 2.377 1.00 98.00 171 ILE A O 1
ATOM 1370 N N . PHE A 1 172 ? -8.467 0.514 0.712 1.00 97.88 172 PHE A N 1
ATOM 1371 C CA . PHE A 1 172 ? -9.856 0.811 1.038 1.00 97.88 172 PHE A CA 1
ATOM 1372 C C . PHE A 1 172 ? -10.392 -0.274 1.957 1.00 97.88 172 PHE A C 1
ATOM 1374 O O . PHE A 1 172 ? -10.017 -1.432 1.814 1.00 97.88 172 PHE A O 1
ATOM 1381 N N . PHE A 1 173 ? -11.286 0.098 2.861 1.00 98.25 173 PHE A N 1
ATOM 1382 C CA . PHE A 1 173 ? -11.956 -0.838 3.752 1.00 98.25 173 PHE A CA 1
ATOM 1383 C C . PHE A 1 173 ? -13.450 -0.858 3.452 1.00 98.25 173 PHE A C 1
ATOM 1385 O O . PHE A 1 173 ? -14.039 0.165 3.076 1.00 98.25 173 PHE A O 1
ATOM 1392 N N . ASP A 1 174 ? -14.063 -2.025 3.613 1.00 97.25 174 ASP A N 1
ATOM 1393 C CA . ASP A 1 174 ? -15.510 -2.155 3.555 1.00 97.25 174 ASP A CA 1
ATOM 1394 C C . ASP A 1 174 ? -16.163 -1.306 4.656 1.00 97.25 174 ASP A C 1
ATOM 1396 O O . ASP A 1 174 ? -15.673 -1.206 5.782 1.00 97.25 174 ASP A O 1
ATOM 1400 N N . VAL A 1 175 ? -17.282 -0.660 4.335 1.00 95.62 175 VAL A N 1
ATOM 1401 C CA . VAL A 1 175 ? -17.944 0.283 5.253 1.00 95.62 175 VAL A CA 1
ATOM 1402 C C . VAL A 1 175 ? -18.542 -0.439 6.467 1.00 95.62 175 VAL A C 1
ATOM 1404 O O . VAL A 1 175 ? -18.576 0.116 7.576 1.00 95.62 175 VAL A O 1
ATOM 1407 N N . ASN A 1 176 ? -19.006 -1.671 6.261 1.00 92.88 176 ASN A N 1
ATOM 1408 C CA . ASN A 1 176 ? -19.737 -2.441 7.254 1.00 92.88 176 ASN A CA 1
ATOM 1409 C C . ASN A 1 176 ? -18.785 -3.301 8.078 1.00 92.88 176 ASN A C 1
ATOM 1411 O O . ASN A 1 176 ? -18.832 -3.242 9.304 1.00 92.88 176 ASN A O 1
ATOM 1415 N N . THR A 1 177 ? -17.904 -4.052 7.415 1.00 94.06 177 THR A N 1
ATOM 1416 C CA . THR A 1 177 ? -17.020 -5.013 8.089 1.00 94.06 177 THR A CA 1
ATOM 1417 C C . THR A 1 177 ? -15.677 -4.419 8.492 1.00 94.06 177 THR A C 1
ATOM 1419 O O . THR A 1 177 ? -15.005 -4.991 9.340 1.00 94.06 177 THR A O 1
ATOM 1422 N N . ALA A 1 178 ? -15.279 -3.285 7.899 1.00 95.12 178 ALA A N 1
ATOM 1423 C CA . ALA A 1 178 ? -13.937 -2.714 8.028 1.00 95.12 178 ALA A CA 1
ATOM 1424 C C . ALA A 1 178 ? -12.798 -3.658 7.585 1.00 95.12 178 ALA A C 1
ATOM 1426 O O . ALA A 1 178 ? -11.627 -3.363 7.821 1.00 95.12 178 ALA A O 1
ATOM 1427 N N . GLU A 1 179 ? -13.125 -4.744 6.880 1.00 95.94 179 GLU A N 1
ATOM 1428 C CA . GLU A 1 179 ? -12.147 -5.597 6.209 1.00 95.94 179 GLU A CA 1
ATOM 1429 C C . GLU A 1 179 ? -11.535 -4.861 5.008 1.00 95.94 179 GLU A C 1
ATOM 1431 O O . GLU A 1 179 ? -12.224 -4.063 4.358 1.00 95.94 179 GLU A O 1
ATOM 1436 N N . PRO A 1 180 ? -10.251 -5.097 4.686 1.00 97.69 180 PRO A N 1
ATOM 1437 C CA . PRO A 1 180 ? -9.631 -4.502 3.513 1.00 97.69 180 PRO A CA 1
ATOM 1438 C C . PRO A 1 180 ? -10.306 -5.016 2.235 1.00 97.69 180 PRO A C 1
ATOM 1440 O O . PRO A 1 180 ? -10.655 -6.190 2.105 1.00 97.69 180 PRO A O 1
ATOM 1443 N N . LEU A 1 181 ? -10.486 -4.116 1.275 1.00 97.06 181 LEU A N 1
ATOM 1444 C CA . LEU A 1 181 ? -10.942 -4.442 -0.067 1.00 97.06 181 LEU A CA 1
ATOM 1445 C C . LEU A 1 181 ? -9.752 -4.857 -0.936 1.00 97.06 181 LEU A C 1
ATOM 1447 O O . LEU A 1 181 ? -8.633 -4.359 -0.776 1.00 97.06 181 LEU A O 1
ATOM 1451 N N . GLN A 1 182 ? -10.034 -5.718 -1.914 1.00 95.50 182 GLN A N 1
ATOM 1452 C CA . GLN A 1 182 ? -9.066 -6.121 -2.932 1.00 95.50 182 GLN A CA 1
ATOM 1453 C C . GLN A 1 18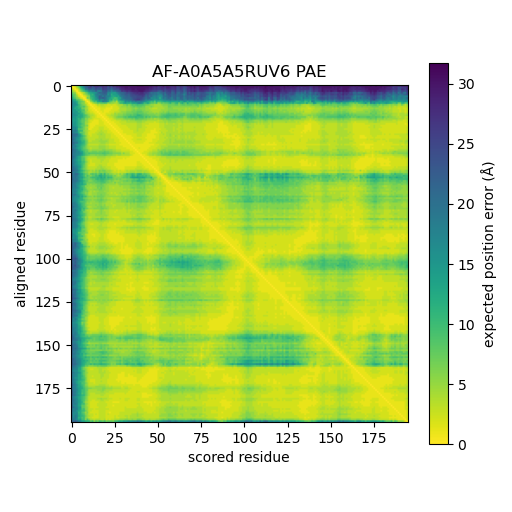2 ? -8.395 -4.892 -3.583 1.00 95.50 182 GLN A C 1
ATOM 1455 O O . GLN A 1 182 ? -9.067 -3.880 -3.814 1.00 95.50 182 GLN A O 1
ATOM 1460 N N . PRO A 1 183 ? -7.084 -4.955 -3.878 1.00 96.44 183 PRO A N 1
ATOM 1461 C CA . PRO A 1 183 ? -6.230 -6.152 -3.852 1.00 96.44 183 PRO A CA 1
ATOM 1462 C C . PRO A 1 183 ? -5.550 -6.437 -2.500 1.00 96.44 183 PRO A C 1
ATOM 1464 O O . PRO A 1 183 ? -4.654 -7.275 -2.427 1.00 96.44 183 PRO A O 1
ATOM 1467 N N . TRP A 1 184 ? -5.920 -5.719 -1.437 1.00 97.94 184 TRP A N 1
ATOM 1468 C CA . TRP A 1 184 ? -5.307 -5.895 -0.124 1.00 97.94 184 TRP A CA 1
ATOM 1469 C C . TRP A 1 184 ? -6.012 -6.981 0.678 1.00 97.94 184 TRP A C 1
ATOM 1471 O O . TRP A 1 184 ? -7.240 -7.034 0.738 1.00 97.94 184 TRP A O 1
ATOM 1481 N N . LEU A 1 185 ? -5.215 -7.806 1.345 1.00 97.75 185 LEU A N 1
ATOM 1482 C CA . LEU A 1 185 ? -5.660 -8.857 2.247 1.00 97.75 185 LEU A CA 1
ATOM 1483 C C . LEU A 1 185 ? -5.064 -8.649 3.643 1.00 97.75 185 LEU A C 1
ATOM 1485 O O . LEU A 1 185 ? -3.964 -8.101 3.755 1.00 97.75 185 LEU A O 1
ATOM 1489 N N . PRO A 1 186 ? -5.741 -9.097 4.714 1.00 96.50 186 PRO A N 1
ATOM 1490 C CA . PRO A 1 186 ? -5.089 -9.302 6.004 1.00 96.50 186 PRO A CA 1
ATOM 1491 C C . PRO A 1 186 ? -3.904 -10.264 5.839 1.00 96.50 186 PRO A C 1
ATOM 1493 O O . PRO A 1 186 ? -3.989 -11.212 5.054 1.00 96.50 186 PRO A O 1
ATOM 1496 N N . ILE A 1 187 ? -2.799 -10.032 6.553 1.00 94.88 187 ILE A N 1
ATOM 1497 C CA . ILE A 1 187 ? -1.583 -10.858 6.426 1.00 94.88 187 ILE A CA 1
ATOM 1498 C C . ILE A 1 187 ? -1.841 -12.339 6.742 1.00 94.88 187 ILE A C 1
ATOM 1500 O O . ILE A 1 187 ? -1.170 -13.216 6.210 1.00 94.88 187 ILE A O 1
ATOM 1504 N N . GLU A 1 188 ? -2.854 -12.632 7.555 1.00 93.62 188 GLU A N 1
ATOM 1505 C CA . GLU A 1 188 ? -3.281 -13.986 7.908 1.00 93.62 188 GLU A CA 1
ATOM 1506 C C . GLU A 1 188 ? -3.785 -14.779 6.690 1.00 93.62 188 GLU A C 1
ATOM 1508 O O . GLU A 1 188 ? -3.830 -16.004 6.730 1.00 93.62 188 GLU A O 1
ATOM 1513 N N . LYS A 1 189 ? -4.136 -14.087 5.599 1.00 94.81 189 LYS A N 1
ATOM 1514 C CA . LYS A 1 189 ? -4.556 -14.666 4.315 1.00 94.81 189 LYS A CA 1
ATOM 1515 C C . LYS A 1 189 ? -3.462 -14.595 3.250 1.00 94.81 189 LYS A C 1
ATOM 1517 O O . LYS A 1 189 ? -3.754 -14.660 2.060 1.00 94.81 189 LYS A O 1
ATOM 1522 N N . ILE A 1 190 ? -2.196 -14.434 3.645 1.00 92.69 190 ILE A N 1
ATOM 1523 C CA . ILE A 1 190 ? -1.089 -14.323 2.687 1.00 92.69 190 ILE A CA 1
ATOM 1524 C C . ILE A 1 190 ? -0.987 -15.541 1.764 1.00 92.69 190 ILE A C 1
ATOM 1526 O O . ILE A 1 190 ? -0.615 -15.369 0.610 1.00 92.69 190 ILE A O 1
ATOM 1530 N N . GLU A 1 191 ? -1.361 -16.737 2.231 1.00 91.06 191 GLU A N 1
ATOM 1531 C CA . GLU A 1 191 ? -1.356 -17.964 1.424 1.00 91.06 191 GLU A CA 1
ATOM 1532 C C . GLU A 1 191 ? -2.200 -17.840 0.146 1.00 91.06 191 GLU A C 1
ATOM 1534 O O . GLU A 1 191 ? -1.814 -18.397 -0.877 1.00 91.06 191 GLU A O 1
ATOM 1539 N N . ASP A 1 192 ? -3.264 -17.028 0.148 1.00 92.12 192 ASP A N 1
ATOM 1540 C CA . ASP A 1 192 ? -4.103 -16.766 -1.034 1.00 92.12 192 ASP A CA 1
ATOM 1541 C C . ASP A 1 192 ? -3.334 -16.041 -2.160 1.00 92.12 192 ASP A C 1
ATOM 1543 O O . ASP A 1 192 ? -3.793 -15.967 -3.302 1.00 92.12 192 ASP A O 1
ATOM 1547 N N . LEU A 1 193 ? -2.165 -15.471 -1.844 1.00 90.88 193 LEU A N 1
ATOM 1548 C CA . LEU A 1 193 ? -1.275 -14.785 -2.782 1.00 90.88 193 LEU A CA 1
ATOM 1549 C C . LEU A 1 193 ? -0.063 -15.634 -3.187 1.00 90.88 193 LEU A C 1
ATOM 1551 O O . LEU A 1 193 ? 0.706 -15.205 -4.053 1.00 90.88 193 LEU A O 1
ATOM 1555 N N . LEU A 1 194 ? 0.124 -16.797 -2.556 1.00 86.75 194 LEU A N 1
ATOM 1556 C CA . LEU A 1 194 ? 1.255 -17.692 -2.766 1.00 86.75 194 LEU A CA 1
ATOM 1557 C C . LEU A 1 194 ? 0.773 -18.932 -3.530 1.00 86.75 194 LEU A C 1
ATOM 1559 O O . LEU A 1 194 ? 0.333 -19.906 -2.925 1.00 86.75 194 LEU A O 1
ATOM 1563 N N . ASP A 1 195 ? 0.890 -18.903 -4.860 1.00 76.06 195 ASP A N 1
ATOM 1564 C CA . ASP A 1 195 ? 0.752 -20.108 -5.698 1.00 76.06 195 ASP A CA 1
ATOM 1565 C C . ASP A 1 195 ? 1.701 -21.226 -5.228 1.00 76.06 195 ASP A C 1
ATOM 1567 O O . ASP A 1 195 ? 2.822 -20.894 -4.742 1.00 76.06 195 ASP A O 1
#

Solvent-accessible surface area (backbone atoms only — not comparable to full-atom values): 10950 Å² total; per-residue (Å²): 137,90,81,83,83,82,87,74,96,51,78,41,79,47,68,42,83,90,77,67,48,75,41,36,28,38,77,33,51,25,31,67,50,35,59,45,50,55,96,78,62,35,39,31,35,30,31,43,44,49,48,96,62,64,56,48,71,72,56,24,50,57,47,17,72,76,70,73,47,57,36,71,57,41,60,75,42,27,38,42,45,42,33,86,78,35,50,28,40,33,30,33,50,36,39,20,40,30,37,70,40,84,89,78,68,43,79,40,87,60,61,51,75,72,51,43,57,55,32,51,65,69,75,37,90,51,68,67,55,24,52,69,44,36,34,32,29,48,25,67,72,51,20,11,20,68,91,75,70,31,72,71,81,48,89,87,59,85,60,64,64,64,45,33,26,38,50,58,48,68,46,41,26,41,75,86,69,58,46,61,37,84,70,36,37,54,50,92,52,47,65,84,76,56,129

Sequence (195 aa):
MIDCYQLFTTDVAIINQKNAKKYSAECKLAKKGSFRLQGGIRPFIEVKCMRSRTLGDKAAEQRSKLIGIPSTSLNIHKDQYIETDFDLVITSLANAFFQTNLETGLFVWNPTPKEQIFLSKININNQEEALLKMYVARSKDLTANQTNNINCSRQKCQDQNCNFIPNYPKIFFDVNTAEPLQPWLPIEKIEDLLD

Nearest PDB structures (foldseek):
  6iqz-assembly1_A  TM=4.169E-01  e=3.365E+00  Albifimbria verrucaria
  6iqy-assembly2_B  TM=4.171E-01  e=4.306E+00  Albifimbria verrucaria
  6i3k-assembly1_A  TM=4.208E-01  e=7.978E+00  Albifimbria verrucaria

Foldseek 3Di:
DDDDDDDQPFPDWDADPVVRDIFTEHEWEWAALQWDDDVRFWTKTWTQQWAPDFDDLVNLVVVCVVPVADSVLCNLVRTWDFLVSGFKYKYFQQRNQWDQDPVVRDTDNDHDPVRVVLCVLVPHDDSVVRRLFMKMATRQLQFQAPVNPRHEPRPPDPDSRSRTRHSIRMFIADRRNRATDPPMHTVVVCVVSPD

pLDDT: mean 90.1, std 12.77, range [27.81, 98.31]

Radius of gyration: 18.23 Å; Cα contacts (8 Å, |Δi|>4): 365; chains: 1; bounding box: 56×49×43 Å

Mean predicted aligned error: 5.27 Å

Organism: NCBI:txid2303982

Secondary structure (DSSP, 8-state):
----------SEEEE-TTT--EEEEEEEEBPTT--EEETTTEEEEEB--B-SSPPPHHHHHHHHHHH---HHHHHHTTTB-BTTS-SEEEEESGGGGEEE-TTT--EEE---HHHHHHHHHTT--SHHHHHH-EEEEEGGGGS--TTTTPPP--TT---TT--BPPSS-EEEB-TTT-PBPTT-EEGGGGGGG--